Protein AF-C0ZXW5-F1 (afdb_monomer_lite)

Foldseek 3Di:
DDDDDDPDPPPPPVVVVVVVVVVVVVVVVVVVVVVLVVVCVVPVDDDDPVVVVVVVVVVVVVVVVVVVVVVVVVVVVVVVVVVVVVVVVVVVVVVVVVVVLLLLLLLLLLLLLVLLVQLLVLLVQLVVQLLVLCVDVPCNPVSNVVSVVVSVVSNVVSVVSNVVSLVSHDDPQLNVLSVVLVVLSVVSVVVSVVVSPDDHDDPVNVVSSVVSVVSNVVSSVSNLVSSCVVNNDPSSVVSNVVVVVVVVVVVVVVVVVVPPPPDDPPDDDDDDDDD

Radius of gyration: 42.88 Å; chains: 1; bounding box: 88×62×140 Å

Sequence (275 aa):
MENPTIHSCSVPRVLKKIGYAVGLFIVVLLAALAGHYLFVLATGTRFNETQWAAAGAWLGAIMTFGAVSVAVWQTNNANIQAREAERRAEETEKRIGKTQTRQQELDAVAAIAQAADLIMDSTRRYYALSHVAMADMSTQDTNVEIIKNEWVDSYSEAFRVFNLAMLSLETESVIRASINLTTVLEKVKDKASKNIVSGPVSSDITNFITNSISEVSVLKTKLLRATNAAHGSTTLDRVLEEMQKEKEIQRATQASGLGSDQETTDVTTEAPTTT

pLDDT: mean 71.74, std 11.62, range [34.94, 88.56]

Organism: Rhodococcus erythropolis (strain PR4 / NBRC 100887) (NCBI:txid234621)

Secondary structure (DSSP, 8-state):
------------HHHHHHHHHHHHHHHHHHHHHHHHHHHHHHH-PPPPHHHHHHHHHHHHHHHHHHHHHHHHHHHHHHHHHHHHHHHHHHHHHHHHHHHHHHHHHHHHHHHHHHHHHHHHHHHHHHHHHHHHHHH-TTSHHHHHHHHHHHHHHHHHHHHHHHHHHHTT---HHHHHHHHHHHHHHHHHHHHHHHTTSSSS--HHHHHHHHHHHHHHHHHHHHHHHHHHHHH-HHHHHHHHHHHHHHHHHHHHHHHHHTTS---------------

Structure (mmCIF, N/CA/C/O backbone):
data_AF-C0ZXW5-F1
#
_entry.id   AF-C0ZXW5-F1
#
loop_
_atom_site.group_PDB
_atom_site.id
_atom_site.type_symbol
_atom_site.label_atom_id
_atom_site.label_alt_id
_atom_site.label_comp_id
_atom_site.label_asym_id
_atom_site.label_entity_id
_atom_site.label_seq_id
_atom_site.pdbx_PDB_ins_code
_atom_site.Cartn_x
_atom_site.Cartn_y
_atom_site.Cartn_z
_atom_site.occupancy
_atom_site.B_iso_or_equiv
_atom_site.auth_seq_id
_atom_site.auth_comp_id
_atom_site.auth_asym_id
_atom_site.auth_atom_id
_atom_site.pdbx_PDB_model_num
ATOM 1 N N . MET A 1 1 ? -28.305 -48.997 15.514 1.00 40.06 1 MET A N 1
ATOM 2 C CA . MET A 1 1 ? -29.392 -48.549 16.409 1.00 40.06 1 MET A CA 1
ATOM 3 C C . MET A 1 1 ? -28.734 -47.986 17.654 1.00 40.06 1 MET A C 1
ATOM 5 O O . MET A 1 1 ? -28.422 -48.744 18.560 1.00 40.06 1 MET A O 1
ATOM 9 N N . GLU A 1 2 ? -28.426 -46.692 17.647 1.00 34.94 2 GLU A N 1
ATOM 10 C CA . GLU A 1 2 ? -27.844 -45.995 18.798 1.00 34.94 2 GLU A CA 1
ATOM 11 C C . GLU A 1 2 ? -28.921 -45.113 19.427 1.00 34.94 2 GLU A C 1
ATOM 13 O O . GLU A 1 2 ? -29.647 -44.400 18.738 1.00 34.94 2 GLU A O 1
ATOM 18 N N . ASN A 1 3 ? -29.062 -45.257 20.740 1.00 49.00 3 ASN A N 1
ATOM 19 C CA . ASN A 1 3 ? -30.057 -44.608 21.578 1.00 49.00 3 ASN A CA 1
ATOM 20 C C . ASN A 1 3 ? -29.478 -43.274 22.086 1.00 49.00 3 ASN A C 1
ATOM 22 O O . ASN A 1 3 ? -28.502 -43.317 22.839 1.00 49.00 3 ASN A O 1
ATOM 26 N N . PRO A 1 4 ? -30.017 -42.101 21.702 1.00 54.91 4 PRO A N 1
ATOM 27 C CA . PRO A 1 4 ? -29.541 -40.835 22.236 1.00 54.91 4 PRO A CA 1
ATOM 28 C C . PRO A 1 4 ? -30.043 -40.652 23.672 1.00 54.91 4 PRO A C 1
ATOM 30 O O . PRO A 1 4 ? -31.224 -40.430 23.939 1.00 54.91 4 PRO A O 1
ATOM 33 N N . THR A 1 5 ? -29.106 -40.734 24.611 1.00 50.75 5 THR A N 1
ATOM 34 C CA . THR A 1 5 ? -29.277 -40.351 26.009 1.00 50.75 5 THR A CA 1
ATOM 35 C C . THR A 1 5 ? -29.647 -38.872 26.103 1.00 50.75 5 THR A C 1
ATOM 37 O O . THR A 1 5 ? -28.877 -37.976 25.761 1.00 50.75 5 THR A O 1
ATOM 40 N N . ILE A 1 6 ? -30.860 -38.613 26.588 1.00 46.53 6 ILE A N 1
ATOM 41 C CA . ILE A 1 6 ? -31.371 -37.272 26.863 1.00 46.53 6 ILE A CA 1
ATOM 42 C C . ILE A 1 6 ? -30.533 -36.678 27.999 1.00 46.53 6 ILE A C 1
ATOM 44 O O . ILE A 1 6 ? -30.611 -37.116 29.150 1.00 46.53 6 ILE A O 1
ATOM 48 N N . HIS A 1 7 ? -29.708 -35.685 27.666 1.00 42.12 7 HIS A N 1
ATOM 49 C CA . HIS A 1 7 ? -28.991 -34.874 28.638 1.00 42.12 7 HIS A CA 1
ATOM 50 C C . HIS A 1 7 ? -29.996 -34.216 29.587 1.00 42.12 7 HIS A C 1
ATOM 52 O O . HIS A 1 7 ? -30.761 -33.333 29.205 1.00 42.12 7 HIS A O 1
ATOM 58 N N . SER A 1 8 ? -29.977 -34.681 30.836 1.00 47.62 8 SER A N 1
ATOM 59 C CA . SER A 1 8 ? -30.692 -34.108 31.970 1.00 47.62 8 SER A CA 1
ATOM 60 C C . SER A 1 8 ? -30.502 -32.590 31.992 1.00 47.62 8 SER A C 1
ATOM 62 O O . SER A 1 8 ? -29.386 -32.095 32.174 1.00 47.62 8 SER A O 1
ATOM 64 N N . CYS A 1 9 ? -31.591 -31.852 31.759 1.00 44.84 9 CYS A N 1
ATOM 65 C CA . CYS A 1 9 ? -31.636 -30.401 31.852 1.00 44.84 9 CYS A CA 1
ATOM 66 C C . CYS A 1 9 ? -31.165 -29.979 33.245 1.00 44.84 9 CYS A C 1
ATOM 68 O O . CYS A 1 9 ? -31.905 -30.068 34.227 1.00 44.84 9 CYS A O 1
ATOM 70 N N . SER A 1 10 ? -29.924 -29.501 33.346 1.00 51.78 10 SER A N 1
ATOM 71 C CA . SER A 1 10 ? -29.434 -28.903 34.577 1.00 51.78 10 SER A CA 1
ATOM 72 C C . SER A 1 10 ? -30.244 -27.635 34.823 1.00 51.78 10 SER A C 1
ATOM 74 O O . SER A 1 10 ? -30.069 -26.632 34.129 1.00 51.78 10 SER A O 1
ATOM 76 N N . VAL A 1 11 ? -31.155 -27.687 35.792 1.00 52.38 11 VAL A N 1
ATOM 77 C CA . VAL A 1 11 ? -31.907 -26.515 36.232 1.00 52.38 11 VAL A CA 1
ATOM 78 C C . VAL A 1 11 ? -30.897 -25.404 36.558 1.00 52.38 11 VAL A C 1
ATOM 80 O O . VAL A 1 11 ? -30.020 -25.621 37.408 1.00 52.38 11 VAL A O 1
ATOM 83 N N . PRO A 1 12 ? -30.964 -24.240 35.883 1.00 56.44 12 PRO A N 1
ATOM 84 C CA . PRO A 1 12 ? -29.952 -23.203 36.004 1.00 56.44 12 PRO A CA 1
ATOM 85 C C . PRO A 1 12 ? -29.817 -22.788 37.470 1.00 56.44 12 PRO A C 1
ATOM 87 O O . PRO A 1 12 ? -30.813 -22.605 38.169 1.00 56.44 12 PRO A O 1
ATOM 90 N N . ARG A 1 13 ? -28.576 -22.636 37.956 1.00 57.19 13 ARG A N 1
ATOM 91 C CA . ARG A 1 13 ? -28.246 -22.306 39.363 1.00 57.19 13 ARG A CA 1
ATOM 92 C C . ARG A 1 13 ? -29.027 -21.103 39.919 1.00 57.19 13 ARG A C 1
ATOM 94 O O . ARG A 1 13 ? -29.206 -21.000 41.129 1.00 57.19 13 ARG A O 1
ATOM 101 N N . VAL A 1 14 ? -29.512 -20.224 39.044 1.00 55.38 14 VAL A N 1
ATOM 102 C CA . VAL A 1 14 ? -30.369 -19.075 39.363 1.00 55.38 14 VAL A CA 1
ATOM 103 C C . VAL A 1 14 ? -31.759 -19.508 39.854 1.00 55.38 14 VAL A C 1
ATOM 105 O O . VAL A 1 14 ? -32.241 -18.971 40.847 1.00 55.38 14 VAL A O 1
ATOM 108 N N . LEU A 1 15 ? -32.366 -20.538 39.254 1.00 56.16 15 LEU A N 1
ATOM 109 C CA . LEU A 1 15 ? -33.700 -21.028 39.627 1.00 56.16 15 LEU A CA 1
ATOM 110 C C . LEU A 1 15 ? -33.715 -21.629 41.041 1.00 56.16 15 LEU A C 1
ATOM 112 O O . LEU A 1 15 ? -34.664 -21.430 41.793 1.00 56.16 15 LEU A O 1
ATOM 116 N N . LYS A 1 16 ? -32.621 -22.295 41.442 1.00 62.59 16 LYS A N 1
ATOM 117 C CA . LYS A 1 16 ? -32.466 -22.820 42.810 1.00 62.59 16 LYS A CA 1
ATOM 118 C C . LYS A 1 16 ? -32.446 -21.694 43.847 1.00 62.59 16 LYS A C 1
ATOM 120 O O . LYS A 1 16 ? -33.088 -21.814 44.882 1.00 62.59 16 LYS A O 1
ATOM 125 N N . LYS A 1 17 ? -31.755 -20.584 43.563 1.00 68.00 17 LYS A N 1
ATOM 126 C CA . LYS A 1 17 ? -31.690 -19.423 44.470 1.00 68.00 17 LYS A CA 1
ATOM 127 C C . LYS A 1 17 ? -33.050 -18.737 44.628 1.00 68.00 17 LYS A C 1
ATOM 129 O O . LYS A 1 17 ? -33.409 -18.378 45.744 1.00 68.00 17 LYS A O 1
ATOM 134 N N . ILE A 1 18 ? -33.815 -18.619 43.540 1.00 68.56 18 ILE A N 1
ATOM 135 C CA . ILE A 1 18 ? -35.185 -18.083 43.574 1.00 68.56 18 ILE A CA 1
ATOM 136 C C . ILE A 1 18 ? -36.094 -19.008 44.395 1.00 68.56 18 ILE A C 1
ATOM 138 O O . ILE A 1 18 ? -36.829 -18.532 45.255 1.00 68.56 18 ILE A O 1
ATOM 142 N N . GLY A 1 19 ? -35.982 -20.327 44.206 1.00 70.06 19 GLY A N 1
ATOM 143 C CA . GLY A 1 19 ? -36.727 -21.314 44.992 1.00 70.06 19 GLY A CA 1
ATOM 144 C C . GLY A 1 19 ? -36.463 -21.218 46.498 1.00 70.06 19 GLY A C 1
ATOM 145 O O . GLY A 1 19 ? -37.409 -21.239 47.281 1.00 70.06 19 GLY A O 1
ATOM 146 N N . TYR A 1 20 ? -35.205 -21.034 46.917 1.00 71.06 20 TYR A N 1
ATOM 147 C CA . TYR A 1 20 ? -34.875 -20.827 48.334 1.00 71.06 20 TYR A CA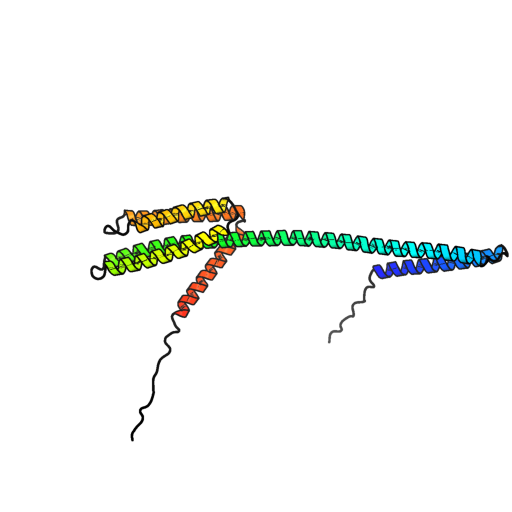 1
ATOM 148 C C . TYR A 1 20 ? -35.418 -19.507 48.886 1.00 71.06 20 TYR A C 1
ATOM 150 O O . TYR A 1 20 ? -35.905 -19.490 50.012 1.00 71.06 20 TYR A O 1
ATOM 158 N N . ALA A 1 21 ? -35.373 -18.420 48.111 1.00 69.56 21 ALA A N 1
ATOM 159 C CA . ALA A 1 21 ? -35.916 -17.131 48.539 1.00 69.56 21 ALA A CA 1
ATOM 160 C C . ALA A 1 21 ? -37.442 -17.189 48.729 1.00 69.56 21 ALA A C 1
ATOM 162 O O . ALA A 1 21 ? -37.955 -16.724 49.745 1.00 69.56 21 ALA A O 1
ATOM 163 N N . VAL A 1 22 ? -38.159 -17.825 47.796 1.00 73.75 22 VAL A N 1
ATOM 164 C CA . VAL A 1 22 ? -39.612 -18.040 47.896 1.00 73.75 22 VAL A CA 1
ATOM 165 C C . VAL A 1 22 ? -39.946 -18.980 49.056 1.00 73.75 22 VAL A C 1
ATOM 167 O O . VAL A 1 22 ? -40.845 -18.690 49.841 1.00 73.75 22 VAL A O 1
ATOM 170 N N . GLY A 1 23 ? -39.196 -20.074 49.214 1.00 75.69 23 GLY A N 1
ATOM 171 C CA . GLY A 1 23 ? -39.372 -21.005 50.329 1.00 75.69 23 GLY A CA 1
ATOM 172 C C . GLY A 1 23 ? -39.166 -20.336 51.691 1.00 75.69 23 GLY A C 1
ATOM 173 O O . GLY A 1 23 ? -39.996 -20.495 52.582 1.00 75.69 23 GLY A O 1
ATOM 174 N N . LEU A 1 24 ? -38.112 -19.527 51.838 1.00 77.69 24 LEU A N 1
ATOM 175 C CA . LEU A 1 24 ? -37.846 -18.762 53.058 1.00 77.69 24 LEU A CA 1
ATOM 176 C C . LEU A 1 24 ? -38.974 -17.761 53.348 1.00 77.69 24 LEU A C 1
ATOM 178 O O . LEU A 1 24 ? -39.426 -17.668 54.486 1.00 77.69 24 LEU A O 1
ATOM 182 N N . PHE A 1 25 ? -39.462 -17.053 52.325 1.00 76.25 25 PHE A N 1
ATOM 183 C CA . PHE A 1 25 ? -40.571 -16.110 52.466 1.00 76.25 25 PHE A CA 1
ATOM 184 C C . PHE A 1 25 ? -41.840 -16.797 52.989 1.00 76.25 25 PHE A C 1
ATOM 186 O O . PHE A 1 25 ? -42.455 -16.308 53.934 1.00 76.25 25 PHE A O 1
ATOM 193 N N . ILE A 1 26 ? -42.191 -17.965 52.441 1.00 77.94 26 ILE A N 1
ATOM 194 C CA . ILE A 1 26 ? -43.348 -18.750 52.896 1.00 77.94 26 ILE A CA 1
ATOM 195 C C . ILE A 1 26 ? -43.170 -19.196 54.352 1.00 77.94 26 ILE A C 1
ATOM 197 O O . ILE A 1 26 ? -44.100 -19.069 55.146 1.00 77.94 26 ILE A O 1
ATOM 201 N N . VAL A 1 27 ? -41.981 -19.676 54.731 1.00 78.56 27 VAL A N 1
ATOM 202 C CA . VAL A 1 27 ? -41.697 -20.111 56.110 1.00 78.56 27 VAL A CA 1
ATOM 203 C C . VAL A 1 27 ? -41.821 -18.951 57.099 1.00 78.56 27 VAL A C 1
ATOM 205 O O . VAL A 1 27 ? -42.450 -19.109 58.143 1.00 78.56 27 VAL A O 1
ATOM 208 N N . VAL A 1 28 ? -41.278 -17.778 56.769 1.00 78.38 28 VAL A N 1
ATOM 209 C CA . VAL A 1 28 ? -41.391 -16.576 57.613 1.00 78.38 28 VAL A CA 1
ATOM 210 C C . VAL A 1 28 ? -42.849 -16.134 57.742 1.00 78.38 28 VAL A C 1
ATOM 212 O O . VAL A 1 28 ? -43.293 -15.796 58.838 1.00 78.38 28 VAL A O 1
ATOM 215 N N . LEU A 1 29 ? -43.615 -16.188 56.652 1.00 80.25 29 LEU A N 1
ATOM 216 C CA . LEU A 1 29 ? -45.026 -15.809 56.642 1.00 80.25 29 LEU A CA 1
ATOM 217 C C . LEU A 1 29 ? -45.878 -16.765 57.493 1.00 80.25 29 LEU A C 1
ATOM 219 O O . LEU A 1 29 ? -46.708 -16.315 58.281 1.00 80.25 29 LEU A O 1
ATOM 223 N N . LEU A 1 30 ? -45.617 -18.073 57.408 1.00 79.19 30 LEU A N 1
ATOM 224 C CA . LEU A 1 30 ? -46.255 -19.085 58.255 1.00 79.19 30 LEU A CA 1
ATOM 225 C C . LEU A 1 30 ? -45.866 -18.934 59.730 1.00 79.19 30 LEU A C 1
ATOM 227 O O . LEU A 1 30 ? -46.731 -19.031 60.598 1.00 79.19 30 LEU A O 1
ATOM 231 N N . ALA A 1 31 ? -44.594 -18.655 60.026 1.00 75.75 31 ALA A N 1
ATOM 232 C CA . ALA A 1 31 ? -44.127 -18.420 61.389 1.00 75.75 31 ALA A CA 1
ATOM 233 C C . ALA A 1 31 ? -44.756 -17.157 62.003 1.00 75.75 31 ALA A C 1
ATOM 235 O O . ALA A 1 31 ? -45.150 -17.175 63.167 1.00 75.75 31 ALA A O 1
ATOM 236 N N . ALA A 1 32 ? -44.918 -16.087 61.219 1.00 76.00 32 ALA A N 1
ATOM 237 C CA . ALA A 1 32 ? -45.606 -14.872 61.650 1.00 76.00 32 ALA A CA 1
ATOM 238 C C . ALA A 1 32 ? -47.097 -15.129 61.941 1.00 76.00 32 ALA A C 1
ATOM 240 O O . ALA A 1 32 ? -47.613 -14.678 62.964 1.00 76.00 32 ALA A O 1
ATOM 241 N N . LEU A 1 33 ? -47.773 -15.911 61.092 1.00 78.88 33 LEU A N 1
ATOM 242 C CA . LEU A 1 33 ? -49.161 -16.341 61.300 1.00 78.88 33 LEU A CA 1
ATOM 243 C C . LEU A 1 33 ? -49.321 -17.211 62.554 1.00 78.88 33 LEU A C 1
ATOM 245 O O . LEU A 1 33 ? -50.235 -16.988 63.348 1.00 78.88 33 LEU A O 1
ATOM 249 N N . ALA A 1 34 ? -48.415 -18.168 62.761 1.00 75.38 34 ALA A N 1
ATOM 250 C CA . ALA A 1 34 ? -48.409 -19.029 63.939 1.00 75.38 34 ALA A CA 1
ATOM 251 C C . ALA A 1 34 ? -48.125 -18.237 65.227 1.00 75.38 34 ALA A C 1
ATOM 253 O O . ALA A 1 34 ? -48.814 -18.419 66.230 1.00 75.38 34 ALA A O 1
ATOM 254 N N . GLY A 1 35 ? -47.158 -17.315 65.187 1.00 73.38 35 GLY A N 1
ATOM 255 C CA . GLY A 1 35 ? -46.849 -16.411 66.295 1.00 73.38 35 GLY A CA 1
ATOM 256 C C . GLY A 1 35 ? -48.026 -15.504 66.650 1.00 73.38 35 GLY A C 1
ATOM 257 O O . GLY A 1 35 ? -48.329 -15.326 67.828 1.00 73.38 35 GLY A O 1
ATOM 258 N N . HIS A 1 36 ? -48.752 -15.002 65.647 1.00 69.88 36 HIS A N 1
ATOM 259 C CA . HIS A 1 36 ? -49.975 -14.232 65.863 1.00 69.88 36 HIS A CA 1
ATOM 260 C C . HIS A 1 36 ? -51.067 -15.070 66.540 1.00 69.88 36 HIS A C 1
ATOM 262 O O . HIS A 1 36 ? -51.672 -14.623 67.512 1.00 69.88 36 HIS A O 1
ATOM 268 N N . TYR A 1 37 ? -51.288 -16.302 66.074 1.00 71.94 37 TYR A N 1
ATOM 269 C CA . TYR A 1 37 ? -52.260 -17.213 66.683 1.00 71.94 37 TYR A CA 1
ATOM 270 C C . TYR A 1 37 ? -51.926 -17.515 68.148 1.00 71.94 37 TYR A C 1
ATOM 272 O O . TYR A 1 37 ? -52.808 -17.447 69.002 1.00 71.94 37 TYR A O 1
ATOM 280 N N . LEU A 1 38 ? -50.653 -17.785 68.451 1.00 71.56 38 LEU A N 1
ATOM 281 C CA . LEU A 1 38 ? -50.174 -17.998 69.820 1.00 71.56 38 LEU A CA 1
ATOM 282 C C . LEU A 1 38 ? -50.331 -16.748 70.695 1.00 71.56 38 LEU A C 1
ATOM 284 O O . LEU A 1 38 ? -50.732 -16.862 71.850 1.00 71.56 38 LEU A O 1
ATOM 288 N N . PHE A 1 39 ? -50.072 -15.557 70.152 1.00 68.31 39 PHE A N 1
ATOM 289 C CA . PHE A 1 39 ? -50.235 -14.294 70.873 1.00 68.31 39 PHE A CA 1
ATOM 290 C C . PHE A 1 39 ? -51.702 -14.002 71.220 1.00 68.31 39 PHE A C 1
ATOM 292 O O . PHE A 1 39 ? -52.005 -13.613 72.349 1.00 68.31 39 PHE A O 1
ATOM 299 N N . VAL A 1 40 ? -52.622 -14.235 70.277 1.00 67.38 40 VAL A N 1
ATOM 300 C CA . VAL A 1 40 ? -54.070 -14.100 70.506 1.00 67.38 40 VAL A CA 1
ATOM 301 C C . VAL A 1 40 ? -54.546 -15.107 71.554 1.00 67.38 40 VAL A C 1
ATOM 303 O O . VAL A 1 40 ? -55.347 -14.756 72.419 1.00 67.38 40 VAL A O 1
ATOM 306 N N . LEU A 1 41 ? -54.022 -16.337 71.516 1.00 70.19 41 LEU A N 1
ATOM 307 C CA . LEU A 1 41 ? -54.341 -17.374 72.497 1.00 70.19 41 LEU A CA 1
ATOM 308 C C . LEU A 1 41 ? -53.841 -17.011 73.907 1.00 70.19 41 LEU A C 1
ATOM 310 O O . LEU A 1 41 ? -54.539 -17.256 74.885 1.00 70.19 41 LEU A O 1
ATOM 314 N N . ALA A 1 42 ? -52.648 -16.419 74.008 1.00 68.00 42 ALA A N 1
ATOM 315 C CA . ALA A 1 42 ? -52.005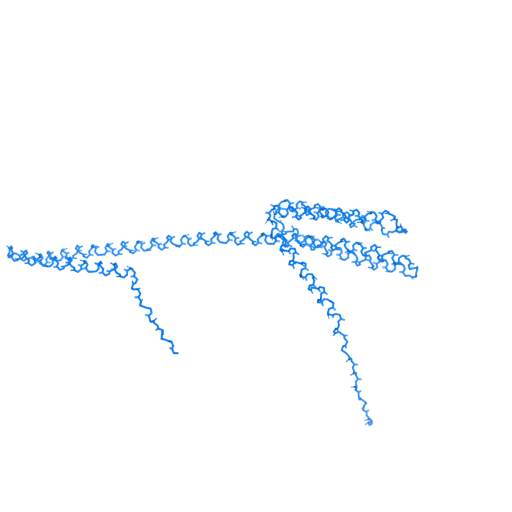 -16.095 75.281 1.00 68.00 42 ALA A CA 1
ATOM 316 C C . ALA A 1 42 ? -52.546 -14.815 75.939 1.00 68.00 42 ALA A C 1
ATOM 318 O O . ALA A 1 42 ? -52.607 -14.734 77.162 1.00 68.00 42 ALA A O 1
ATOM 319 N N . THR A 1 43 ? -52.919 -13.806 75.150 1.00 68.31 43 THR A N 1
ATOM 320 C CA . THR A 1 43 ? -53.316 -12.485 75.675 1.00 68.31 43 THR A CA 1
ATOM 321 C C . THR A 1 43 ? -54.825 -12.251 75.673 1.00 68.31 43 THR A C 1
ATOM 323 O O . THR A 1 43 ? -55.288 -11.280 76.265 1.00 68.31 43 THR A O 1
ATOM 326 N N . GLY A 1 44 ? -55.605 -13.099 74.990 1.00 61.56 44 GLY A N 1
ATOM 327 C CA . GLY A 1 44 ? -57.063 -12.967 74.874 1.00 61.56 44 GLY A CA 1
ATOM 328 C C . GLY A 1 44 ? -57.533 -11.736 74.088 1.00 61.56 44 GLY A C 1
ATOM 329 O O . GLY A 1 44 ? -58.734 -11.520 73.938 1.00 61.56 44 GLY A O 1
ATOM 330 N N . THR A 1 45 ? -56.606 -10.935 73.559 1.00 59.59 45 THR A N 1
ATOM 331 C CA . THR A 1 45 ? -56.901 -9.722 72.796 1.00 59.59 45 THR A CA 1
ATOM 332 C C . THR A 1 45 ? -56.708 -9.997 71.311 1.00 59.59 45 THR A C 1
ATOM 334 O O . THR A 1 45 ? -55.642 -10.414 70.861 1.00 59.59 45 THR A O 1
ATOM 337 N N . ARG A 1 46 ? -57.775 -9.806 70.528 1.00 62.03 46 ARG A N 1
ATOM 338 C CA . ARG A 1 46 ? -57.696 -9.841 69.065 1.00 62.03 46 ARG A CA 1
ATOM 339 C C . ARG A 1 46 ? -57.254 -8.467 68.578 1.00 62.03 46 ARG A C 1
ATOM 341 O O . ARG A 1 46 ? -57.779 -7.457 69.042 1.00 62.03 46 ARG A O 1
ATOM 348 N N . PHE A 1 47 ? -56.307 -8.435 67.646 1.00 59.78 47 PHE A N 1
ATOM 349 C CA . PHE A 1 47 ? -55.918 -7.197 66.976 1.00 59.78 47 PHE A CA 1
ATOM 350 C C . PHE A 1 47 ? -57.137 -6.577 66.275 1.00 59.78 47 PHE A C 1
ATOM 352 O O . PHE A 1 47 ? -57.887 -7.281 65.596 1.00 59.78 47 PHE A O 1
ATOM 359 N N . ASN A 1 48 ? -57.338 -5.268 66.447 1.00 64.62 48 ASN A N 1
ATOM 360 C CA . ASN A 1 48 ? -58.407 -4.525 65.771 1.00 64.62 48 ASN A CA 1
ATOM 361 C C . ASN A 1 48 ? -58.110 -4.437 64.256 1.00 64.62 48 ASN A C 1
ATOM 363 O O . ASN A 1 48 ? -56.943 -4.460 63.858 1.00 64.62 48 ASN A O 1
ATOM 367 N N . GLU A 1 49 ? -59.132 -4.303 63.404 1.00 60.84 49 GLU A N 1
ATOM 368 C CA . GLU A 1 49 ? -58.998 -4.180 61.939 1.00 60.84 49 GLU A CA 1
ATOM 369 C C . GLU A 1 49 ? -57.996 -3.089 61.529 1.00 60.84 49 GLU A C 1
ATOM 371 O O . GLU A 1 49 ? -57.220 -3.264 60.591 1.00 60.84 49 GLU A O 1
ATOM 376 N N . THR A 1 50 ? -57.924 -1.995 62.291 1.00 66.44 50 THR A N 1
ATOM 377 C CA . THR A 1 50 ? -56.952 -0.907 62.098 1.00 66.44 50 THR A CA 1
ATOM 378 C C . THR A 1 50 ? -55.496 -1.336 62.290 1.00 66.44 50 THR A C 1
ATOM 380 O O . THR A 1 50 ? -54.613 -0.827 61.603 1.00 66.44 50 THR A O 1
ATOM 383 N N . GLN A 1 51 ? -55.219 -2.291 63.179 1.00 64.31 51 GLN A N 1
ATOM 384 C CA . GLN A 1 51 ? -53.863 -2.803 63.405 1.00 64.31 51 GLN A CA 1
ATOM 385 C C . GLN A 1 51 ? -53.448 -3.806 62.320 1.00 64.31 51 GLN A C 1
ATOM 387 O O . GLN A 1 51 ? -52.286 -3.824 61.915 1.00 64.31 51 GLN A O 1
ATOM 392 N N . TRP A 1 52 ? -54.400 -4.581 61.791 1.00 67.75 52 TRP A N 1
ATOM 393 C CA . TRP A 1 52 ? -54.184 -5.441 60.624 1.00 67.75 52 TRP A CA 1
ATOM 394 C C . TRP A 1 52 ? -53.937 -4.639 59.348 1.00 67.75 52 TRP A C 1
ATOM 396 O O . TRP A 1 52 ? -53.010 -4.948 58.601 1.00 67.75 52 TRP A O 1
ATOM 406 N N . ALA A 1 53 ? -54.709 -3.572 59.133 1.00 62.59 53 ALA A N 1
ATOM 407 C CA . ALA A 1 53 ? -54.490 -2.644 58.030 1.00 62.59 53 ALA A CA 1
ATOM 408 C C . ALA A 1 53 ? -53.103 -1.982 58.117 1.00 62.59 53 ALA A C 1
ATOM 410 O O . ALA A 1 53 ? -52.393 -1.909 57.114 1.00 62.59 53 ALA A O 1
ATOM 411 N N . ALA A 1 54 ? -52.675 -1.575 59.318 1.00 64.31 54 ALA A N 1
ATOM 412 C CA . ALA A 1 54 ? -51.343 -1.014 59.533 1.00 64.31 54 ALA A CA 1
ATOM 413 C C . ALA A 1 54 ? -50.226 -2.037 59.251 1.00 64.31 54 ALA A C 1
ATOM 415 O O . ALA A 1 54 ? -49.274 -1.721 58.540 1.00 64.31 54 ALA A O 1
ATOM 416 N N . ALA A 1 55 ? -50.348 -3.273 59.748 1.00 63.75 55 ALA A N 1
ATOM 417 C CA . ALA A 1 55 ? -49.371 -4.333 59.490 1.00 63.75 55 ALA A CA 1
ATOM 418 C C . ALA A 1 55 ? -49.282 -4.691 57.995 1.00 63.75 55 ALA A C 1
ATOM 420 O O . ALA A 1 55 ? -48.183 -4.824 57.453 1.00 63.75 55 ALA A O 1
ATOM 421 N N . GLY A 1 56 ? -50.429 -4.779 57.311 1.00 61.22 56 GLY A N 1
ATOM 422 C CA . GLY A 1 56 ? -50.500 -5.003 55.867 1.00 61.22 56 GLY A CA 1
ATOM 423 C C . GLY A 1 56 ? -49.866 -3.870 55.057 1.00 61.22 56 GLY A C 1
ATOM 424 O O . GLY A 1 56 ? -49.153 -4.138 54.091 1.00 61.22 56 GLY A O 1
ATOM 425 N N . ALA A 1 57 ? -50.046 -2.614 55.478 1.00 59.97 57 ALA A N 1
ATOM 426 C CA . ALA A 1 57 ? -49.441 -1.454 54.827 1.00 59.97 57 ALA A CA 1
ATOM 427 C C . ALA A 1 57 ? -47.905 -1.447 54.936 1.00 59.97 57 ALA A C 1
ATOM 429 O O . ALA A 1 57 ? -47.228 -1.175 53.945 1.00 59.97 57 ALA A O 1
ATOM 430 N N . TRP A 1 58 ? -47.343 -1.806 56.098 1.00 53.47 58 TRP A N 1
ATOM 431 C CA . TRP A 1 58 ? -45.888 -1.926 56.274 1.00 53.47 58 TRP A CA 1
ATOM 432 C C . TRP A 1 58 ? -45.289 -3.051 55.423 1.00 53.47 58 TRP A C 1
ATOM 434 O O . TRP A 1 58 ? -44.271 -2.849 54.761 1.00 53.47 58 TRP A O 1
ATOM 444 N N . LEU A 1 59 ? -45.938 -4.219 55.390 1.00 64.31 59 LEU A N 1
ATOM 445 C CA . LEU A 1 59 ? -45.510 -5.352 54.561 1.00 64.31 59 LEU A CA 1
ATOM 446 C C . LEU A 1 59 ? -45.582 -5.013 53.066 1.00 64.31 59 LEU A C 1
ATOM 448 O O . LEU A 1 59 ? -44.639 -5.290 52.324 1.00 64.31 59 LEU A O 1
ATOM 452 N N . GLY A 1 60 ? -46.667 -4.355 52.649 1.00 56.16 60 GLY A N 1
ATOM 453 C CA . GLY A 1 60 ? -46.830 -3.827 51.299 1.00 56.16 60 GLY A CA 1
ATOM 454 C C . GLY A 1 60 ? -45.693 -2.878 50.933 1.00 56.16 60 GLY A C 1
ATOM 455 O O . GLY A 1 60 ? -44.995 -3.131 49.959 1.00 56.16 60 GLY A O 1
ATOM 456 N N . ALA A 1 61 ? -45.438 -1.853 51.753 1.00 50.16 61 ALA A N 1
ATOM 457 C CA . ALA A 1 61 ? -44.399 -0.853 51.506 1.00 50.16 61 ALA A CA 1
ATOM 458 C C . ALA A 1 61 ? -42.987 -1.456 51.370 1.00 50.16 61 ALA A C 1
ATOM 460 O O . ALA A 1 61 ? -42.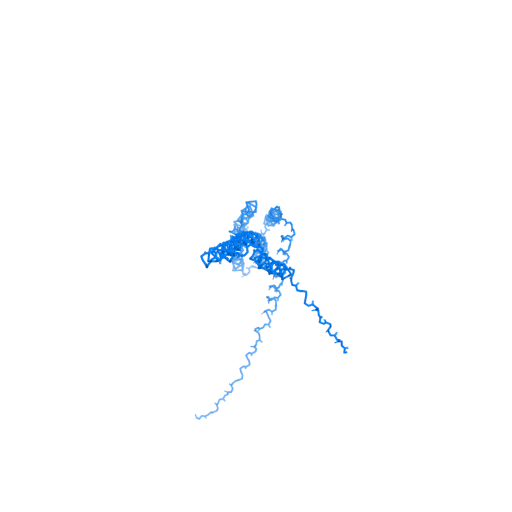233 -1.057 50.479 1.00 50.16 61 ALA A O 1
ATOM 461 N N . ILE A 1 62 ? -42.635 -2.442 52.205 1.00 55.75 62 ILE A N 1
ATOM 462 C CA . ILE A 1 62 ? -41.336 -3.133 52.133 1.00 55.75 62 ILE A CA 1
ATOM 463 C C . ILE A 1 62 ? -41.207 -3.916 50.819 1.00 55.75 62 ILE A C 1
ATOM 465 O O . ILE A 1 62 ? -40.162 -3.860 50.167 1.00 55.75 62 ILE A O 1
ATOM 469 N N . MET A 1 63 ? -42.267 -4.611 50.399 1.00 58.34 63 MET A N 1
ATOM 470 C CA . MET A 1 63 ? -42.269 -5.376 49.148 1.00 58.34 63 MET A CA 1
ATOM 471 C C . MET A 1 63 ? -42.153 -4.459 47.925 1.00 58.34 63 MET A C 1
ATOM 473 O O . MET A 1 63 ? -41.359 -4.747 47.026 1.00 58.34 63 MET A O 1
ATOM 477 N N . THR A 1 64 ? -42.866 -3.326 47.898 1.00 60.12 64 THR A N 1
ATOM 478 C CA . THR A 1 64 ? -42.755 -2.350 46.801 1.00 60.12 64 THR A CA 1
ATOM 479 C C . THR A 1 64 ? -41.356 -1.743 46.736 1.00 60.12 64 THR A C 1
ATOM 481 O O . THR A 1 64 ? -40.781 -1.646 45.653 1.00 60.12 64 THR A O 1
ATOM 484 N N . PHE A 1 65 ? -40.769 -1.388 47.885 1.00 57.00 65 PHE A N 1
ATOM 485 C CA . PHE A 1 65 ? -39.405 -0.859 47.947 1.00 57.00 65 PHE A CA 1
ATOM 486 C C . PHE A 1 65 ? -38.367 -1.880 47.462 1.00 57.00 65 PHE A C 1
ATOM 488 O O . PHE A 1 65 ? -37.455 -1.531 46.708 1.00 57.00 65 PHE A O 1
ATOM 495 N N . GLY A 1 66 ? -38.527 -3.154 47.835 1.00 56.50 66 GLY A N 1
ATOM 496 C CA . GLY A 1 66 ? -37.687 -4.247 47.347 1.00 56.50 66 GLY A CA 1
ATOM 497 C C . GLY A 1 66 ? -37.774 -4.416 45.828 1.00 56.50 66 GLY A C 1
ATOM 498 O O . GLY A 1 66 ? -36.744 -4.483 45.158 1.00 56.50 66 GLY A O 1
ATOM 499 N N . ALA A 1 67 ? -38.987 -4.408 45.269 1.00 61.50 67 ALA A N 1
ATOM 500 C CA . ALA A 1 67 ? -39.203 -4.519 43.827 1.00 61.50 67 ALA A CA 1
ATOM 501 C C . ALA A 1 67 ? -38.572 -3.351 43.049 1.00 61.50 67 ALA A C 1
ATOM 503 O O . ALA A 1 67 ? -37.866 -3.580 42.065 1.00 61.50 67 ALA A O 1
ATOM 504 N N . VAL A 1 68 ? -38.753 -2.110 43.519 1.00 66.00 68 VAL A N 1
ATOM 505 C CA . VAL A 1 68 ? -38.133 -0.922 42.906 1.00 66.00 68 VAL A CA 1
ATOM 506 C C . VAL A 1 68 ? -36.609 -0.987 43.006 1.00 66.00 68 VAL A C 1
ATOM 508 O O . VAL A 1 68 ? -35.922 -0.717 42.024 1.00 66.00 68 VAL A O 1
ATOM 511 N N . SER A 1 69 ? -36.063 -1.413 44.146 1.00 58.00 69 SER A N 1
ATOM 512 C CA . SER A 1 69 ? -34.612 -1.548 44.333 1.00 58.00 69 SER A CA 1
ATOM 513 C C . SER A 1 69 ? -33.997 -2.565 43.366 1.00 58.00 69 SER A C 1
ATOM 515 O O . SER A 1 69 ? -32.950 -2.303 42.773 1.00 58.00 69 SER A O 1
ATOM 517 N N . VAL A 1 70 ? -34.663 -3.705 43.148 1.00 69.00 70 VAL A N 1
ATOM 518 C CA . VAL A 1 70 ? -34.230 -4.712 42.165 1.00 69.00 70 VAL A CA 1
ATOM 519 C C . VAL A 1 70 ? -34.349 -4.175 40.740 1.00 69.00 70 VAL A C 1
ATOM 521 O O . VAL A 1 70 ? -33.430 -4.378 39.949 1.00 69.00 70 VAL A O 1
ATOM 524 N N . ALA A 1 71 ? -35.427 -3.458 40.410 1.00 62.53 71 ALA A N 1
ATOM 525 C CA . ALA A 1 71 ? -35.600 -2.850 39.092 1.00 62.53 71 ALA A CA 1
ATOM 526 C C . ALA A 1 71 ? -34.508 -1.807 38.793 1.00 62.53 71 ALA A C 1
ATOM 528 O O . ALA A 1 71 ? -33.922 -1.815 37.708 1.00 62.53 71 ALA A O 1
ATOM 529 N N . VAL A 1 72 ? -34.165 -0.960 39.769 1.00 71.00 72 VAL A N 1
ATOM 530 C CA . VAL A 1 72 ? -33.057 0.003 39.662 1.00 71.00 72 VAL A CA 1
ATOM 531 C C . VAL A 1 72 ? -31.722 -0.724 39.511 1.00 71.00 72 VAL A C 1
ATOM 533 O O . VAL A 1 72 ? -30.920 -0.350 38.659 1.00 71.00 72 VAL A O 1
ATOM 536 N N . TRP A 1 73 ? -31.487 -1.792 40.277 1.00 74.56 73 TRP A N 1
ATOM 537 C CA . TRP A 1 73 ? -30.261 -2.583 40.163 1.00 74.56 73 TRP A CA 1
ATOM 538 C C . TRP A 1 73 ? -30.122 -3.257 38.791 1.00 74.56 73 TRP A C 1
ATOM 540 O O . TRP A 1 73 ? -29.062 -3.167 38.173 1.00 74.56 73 TRP A O 1
ATOM 550 N N . GLN A 1 74 ? -31.192 -3.872 38.277 1.00 75.31 74 GLN A N 1
ATOM 551 C CA . GLN A 1 74 ? -31.216 -4.469 36.938 1.00 75.31 74 GLN A CA 1
ATOM 552 C C . GLN A 1 74 ? -30.965 -3.416 35.854 1.00 75.31 74 GLN A C 1
ATOM 554 O O . GLN A 1 74 ? -30.151 -3.645 34.961 1.00 75.31 74 GLN A O 1
ATOM 559 N N . THR A 1 75 ? -31.597 -2.245 35.975 1.00 72.75 75 THR A N 1
ATOM 560 C CA . THR A 1 75 ? -31.418 -1.123 35.042 1.00 72.75 75 THR A CA 1
ATOM 561 C C . THR A 1 75 ? -29.981 -0.606 35.068 1.00 72.75 75 THR A C 1
ATOM 563 O O . THR A 1 75 ? -29.371 -0.417 34.019 1.00 72.75 75 THR A O 1
ATOM 566 N N . ASN A 1 76 ? -29.396 -0.430 36.255 1.00 74.00 76 ASN A N 1
ATOM 567 C CA . ASN A 1 76 ? -28.024 0.048 36.390 1.00 74.00 76 ASN A CA 1
ATOM 568 C C . ASN A 1 76 ? -27.012 -0.972 35.838 1.00 74.00 76 ASN A C 1
ATOM 570 O O . ASN A 1 76 ? -26.090 -0.606 35.116 1.00 74.00 76 ASN A O 1
ATOM 574 N N . ASN A 1 77 ? -27.219 -2.264 36.105 1.00 77.94 77 ASN A N 1
ATOM 575 C CA . ASN A 1 77 ? -26.356 -3.324 35.587 1.00 77.94 77 ASN A CA 1
ATOM 576 C C . ASN A 1 77 ? -26.455 -3.468 34.057 1.00 77.94 77 ASN A C 1
ATOM 578 O O . ASN A 1 77 ? -25.447 -3.714 33.397 1.00 77.94 77 ASN A O 1
ATOM 582 N N . ALA A 1 78 ? -27.647 -3.278 33.481 1.00 67.38 78 ALA A N 1
ATOM 583 C CA . ALA A 1 78 ? -27.829 -3.226 32.031 1.00 67.38 78 ALA A CA 1
ATOM 584 C C . ALA A 1 78 ? -27.098 -2.022 31.411 1.00 67.38 78 ALA A C 1
ATOM 586 O O . ALA A 1 78 ? -26.447 -2.160 30.379 1.00 67.38 78 ALA A O 1
ATOM 587 N N . ASN A 1 79 ? -27.133 -0.866 32.078 1.00 74.94 79 ASN A N 1
ATOM 588 C CA . ASN A 1 79 ? -26.459 0.347 31.614 1.00 74.94 79 ASN A CA 1
ATOM 589 C C . ASN A 1 79 ? -24.922 0.215 31.656 1.00 74.94 79 ASN A C 1
ATOM 591 O O . ASN A 1 79 ? -24.225 0.680 30.757 1.00 74.94 79 ASN A O 1
ATOM 595 N N . ILE A 1 80 ? -24.383 -0.471 32.670 1.00 76.69 80 ILE A N 1
ATOM 596 C CA . ILE A 1 80 ? -22.949 -0.799 32.751 1.00 76.69 80 ILE A CA 1
ATOM 597 C C . ILE A 1 80 ? -22.541 -1.733 31.604 1.00 76.69 80 ILE A C 1
ATOM 599 O O . ILE A 1 80 ? -21.545 -1.474 30.931 1.00 76.69 80 ILE A O 1
ATOM 603 N N . GLN A 1 81 ? -23.329 -2.778 31.331 1.00 69.81 81 GLN A N 1
ATOM 604 C CA . GLN A 1 81 ? -23.056 -3.704 30.226 1.00 69.81 81 GLN A CA 1
ATOM 605 C C . GLN A 1 81 ? -23.121 -3.022 28.855 1.00 69.81 81 GLN A C 1
ATOM 607 O O . GLN A 1 81 ? -22.291 -3.318 27.998 1.00 69.81 81 GLN A O 1
ATOM 612 N N . ALA A 1 82 ? -24.057 -2.088 28.657 1.00 65.00 82 ALA A N 1
ATOM 613 C CA . ALA A 1 82 ? -24.148 -1.299 27.430 1.00 65.00 82 ALA A CA 1
ATOM 614 C C . ALA A 1 82 ? -22.883 -0.454 27.205 1.00 65.00 82 ALA A C 1
ATOM 616 O O . ALA A 1 82 ? -22.279 -0.528 26.138 1.00 65.00 82 ALA A O 1
ATOM 617 N N . ARG A 1 83 ? -22.405 0.251 28.239 1.00 74.88 83 ARG A N 1
ATOM 618 C CA . ARG A 1 83 ? -21.165 1.046 28.164 1.00 74.88 83 ARG A CA 1
ATOM 619 C C . ARG A 1 83 ? -19.918 0.197 27.917 1.00 74.88 83 ARG A C 1
ATOM 621 O O . ARG A 1 83 ? -19.013 0.610 27.197 1.00 74.88 83 ARG A O 1
ATOM 628 N N . GLU A 1 84 ? -19.841 -0.994 28.507 1.00 76.12 84 GLU A N 1
ATOM 629 C CA . GLU A 1 84 ? -18.745 -1.925 28.217 1.00 76.12 84 GLU A CA 1
ATOM 630 C C . GLU A 1 84 ? -18.801 -2.461 26.783 1.00 76.12 84 GLU A C 1
ATOM 632 O O . GLU A 1 84 ? -17.752 -2.647 26.164 1.00 76.12 84 GLU A O 1
ATOM 637 N N . ALA A 1 85 ? -19.998 -2.708 26.246 1.00 65.81 85 ALA A N 1
ATOM 638 C CA . ALA A 1 85 ? -20.176 -3.133 24.862 1.00 65.81 85 ALA A CA 1
ATOM 639 C C . ALA A 1 85 ? -19.766 -2.029 23.875 1.00 65.81 85 ALA A C 1
ATOM 641 O O . ALA A 1 85 ? -19.022 -2.318 22.940 1.00 65.81 85 ALA A O 1
ATOM 642 N N . GLU A 1 86 ? -20.162 -0.777 24.125 1.00 71.56 86 GLU A N 1
ATOM 643 C CA . GLU A 1 86 ? -19.730 0.394 23.345 1.00 71.56 86 GLU A CA 1
ATOM 644 C C . GLU A 1 86 ? -18.205 0.531 23.350 1.00 71.56 86 GLU A C 1
ATOM 646 O O . GLU A 1 86 ? -17.579 0.625 22.296 1.00 71.56 86 GLU A O 1
ATOM 651 N N . ARG A 1 87 ? -17.574 0.421 24.524 1.00 75.31 87 ARG A N 1
ATOM 652 C CA . ARG A 1 87 ? -16.114 0.501 24.639 1.00 75.31 87 ARG A CA 1
ATOM 653 C C . ARG A 1 87 ? -15.399 -0.609 23.863 1.00 75.31 87 ARG A C 1
ATOM 655 O O . ARG A 1 87 ? -14.394 -0.350 23.204 1.00 75.31 87 ARG A O 1
ATOM 662 N N . ARG A 1 88 ? -15.909 -1.845 23.906 1.00 70.25 88 ARG A N 1
ATOM 663 C CA . ARG A 1 88 ? -15.355 -2.957 23.110 1.00 70.25 88 ARG A CA 1
ATOM 664 C C . ARG A 1 88 ? -15.567 -2.742 21.612 1.00 70.25 88 ARG A C 1
ATOM 666 O O . ARG A 1 88 ? -14.684 -3.103 20.835 1.00 70.25 88 ARG A O 1
ATOM 673 N N . ALA A 1 89 ? -16.697 -2.167 21.204 1.00 61.81 89 ALA A N 1
ATOM 674 C CA . ALA A 1 89 ? -16.964 -1.838 19.808 1.00 61.81 89 ALA A CA 1
ATOM 675 C C . ALA A 1 89 ? -15.982 -0.775 19.295 1.00 61.81 89 ALA A C 1
ATOM 677 O O . ALA A 1 89 ? -15.321 -1.017 18.289 1.00 61.81 89 ALA A O 1
ATOM 678 N N . GLU A 1 90 ? -15.773 0.317 20.037 1.00 74.12 90 GLU A N 1
ATOM 679 C CA . GLU A 1 90 ? -14.788 1.352 19.688 1.00 74.12 90 GLU A CA 1
ATOM 680 C C . GLU A 1 90 ? -13.355 0.804 19.610 1.00 74.12 90 GLU A C 1
ATOM 682 O O . GLU A 1 90 ? -12.589 1.144 18.707 1.00 74.12 90 GLU A O 1
ATOM 687 N N . GLU A 1 91 ? -12.956 -0.049 20.560 1.00 72.38 91 GLU A N 1
ATOM 688 C CA . GLU A 1 91 ? -11.633 -0.682 20.544 1.00 72.38 91 GLU A CA 1
ATOM 689 C C . GLU A 1 91 ? -11.467 -1.620 19.340 1.00 72.38 91 GLU A C 1
ATOM 691 O O . GLU A 1 91 ? -10.378 -1.703 18.765 1.00 72.38 91 GLU A O 1
ATOM 696 N N . THR A 1 92 ? -12.539 -2.303 18.935 1.00 67.81 92 THR A N 1
ATOM 697 C CA . THR A 1 92 ? -12.543 -3.185 17.763 1.00 67.81 92 THR A CA 1
ATOM 698 C C . THR A 1 92 ? -12.479 -2.376 16.471 1.00 67.81 92 THR A C 1
ATOM 700 O O . THR A 1 92 ? -11.656 -2.676 15.612 1.00 67.81 92 THR A O 1
ATOM 703 N N . GLU A 1 93 ? -13.261 -1.305 16.357 1.00 65.31 93 GLU A N 1
ATOM 704 C CA . GLU A 1 93 ? -13.262 -0.407 15.201 1.00 65.31 93 GLU A CA 1
ATOM 705 C C . GLU A 1 93 ? -11.899 0.266 15.011 1.00 65.31 93 GLU A C 1
ATOM 707 O O . GLU A 1 93 ? -11.342 0.234 13.916 1.00 65.31 93 GLU A O 1
ATOM 712 N N . LYS A 1 94 ? -11.278 0.758 16.092 1.00 70.06 94 LYS A N 1
ATOM 713 C CA . LYS A 1 94 ? -9.912 1.312 16.049 1.00 70.06 94 LYS A CA 1
ATOM 714 C C . LYS A 1 94 ? -8.882 0.287 15.577 1.00 70.06 94 LYS A C 1
ATOM 716 O O . LYS A 1 94 ? -7.965 0.629 14.830 1.00 70.06 94 LYS A O 1
ATOM 721 N N . ARG A 1 95 ? -9.007 -0.976 16.001 1.00 65.62 95 ARG A N 1
ATOM 722 C CA . ARG A 1 95 ? -8.114 -2.059 15.554 1.00 65.62 95 ARG A CA 1
ATOM 723 C C . ARG A 1 95 ? -8.331 -2.406 14.086 1.00 65.62 95 ARG A C 1
ATOM 725 O O . ARG A 1 95 ? -7.347 -2.597 13.372 1.00 65.62 95 ARG A O 1
ATOM 732 N N . ILE A 1 96 ? -9.583 -2.476 13.640 1.00 66.69 96 ILE A N 1
ATOM 733 C CA . ILE A 1 96 ? -9.926 -2.758 12.242 1.00 66.69 96 ILE A CA 1
ATOM 734 C C . ILE A 1 96 ? -9.431 -1.619 11.352 1.00 66.69 96 ILE A C 1
ATOM 736 O O . ILE A 1 96 ? -8.707 -1.889 10.399 1.00 66.69 96 ILE A O 1
ATOM 740 N N . GLY A 1 97 ? -9.716 -0.366 11.714 1.00 69.25 97 GLY A N 1
ATOM 741 C CA . GLY A 1 97 ? -9.256 0.817 10.988 1.00 69.25 97 GLY A CA 1
ATOM 742 C C . GLY A 1 97 ? -7.736 0.846 10.844 1.00 69.25 97 GLY A C 1
ATOM 743 O O . GLY A 1 97 ? -7.230 0.950 9.734 1.00 69.25 97 GLY A O 1
ATOM 744 N N . LYS A 1 98 ? -6.992 0.612 11.935 1.00 75.19 98 LYS A N 1
ATOM 745 C CA . LYS A 1 98 ? -5.520 0.546 11.893 1.00 75.19 98 LYS A CA 1
ATOM 746 C C . LYS A 1 98 ? -4.984 -0.610 11.037 1.00 75.19 98 LYS A C 1
ATOM 748 O O . LYS A 1 98 ? -3.889 -0.525 10.489 1.00 75.19 98 LYS A O 1
ATOM 753 N N . THR A 1 99 ? -5.716 -1.718 10.963 1.00 74.88 99 THR A N 1
ATOM 754 C CA . THR A 1 99 ? -5.323 -2.866 10.134 1.00 74.88 99 THR A CA 1
ATOM 755 C C . THR A 1 99 ? -5.591 -2.582 8.659 1.00 74.88 99 THR A C 1
ATOM 757 O O . THR A 1 99 ? -4.762 -2.922 7.821 1.00 74.88 99 THR A O 1
ATOM 760 N N . GLN A 1 100 ? -6.707 -1.917 8.345 1.00 75.38 100 GLN A N 1
ATOM 761 C CA . GLN A 1 100 ? -7.039 -1.497 6.986 1.00 75.38 100 GLN A CA 1
ATOM 762 C C . GLN A 1 100 ? -6.060 -0.452 6.454 1.00 75.38 100 GLN A C 1
ATOM 764 O O . GLN A 1 100 ? -5.554 -0.641 5.354 1.00 75.38 100 GLN A O 1
ATOM 769 N N . THR A 1 101 ? -5.730 0.588 7.228 1.00 78.06 101 THR A N 1
ATOM 770 C CA . THR A 1 101 ? -4.748 1.598 6.792 1.00 78.06 101 THR A CA 1
ATOM 771 C C . THR A 1 101 ? -3.371 0.979 6.576 1.00 78.06 101 THR A C 1
ATOM 773 O O . THR A 1 101 ? -2.729 1.219 5.559 1.00 78.06 101 THR A O 1
ATOM 776 N N . ARG A 1 102 ? -2.950 0.072 7.468 1.00 81.31 102 ARG A N 1
ATOM 777 C CA . ARG A 1 102 ? -1.711 -0.696 7.293 1.00 81.31 102 ARG A CA 1
ATOM 778 C C . ARG A 1 102 ? -1.720 -1.552 6.028 1.00 81.31 102 ARG A C 1
ATOM 780 O O . ARG A 1 102 ? -0.705 -1.609 5.344 1.00 81.31 102 ARG A O 1
ATOM 787 N N . GLN A 1 103 ? -2.824 -2.231 5.725 1.00 81.81 103 GLN A N 1
ATOM 788 C CA . GLN A 1 103 ? -2.920 -3.035 4.507 1.00 81.81 103 GLN A CA 1
ATOM 789 C C . GLN A 1 103 ? -2.871 -2.149 3.256 1.00 81.81 103 GLN A C 1
ATOM 791 O O . GLN A 1 103 ? -2.092 -2.436 2.356 1.00 81.81 103 GLN A O 1
ATOM 796 N N . GLN A 1 104 ? -3.611 -1.037 3.245 1.00 83.50 104 GLN A N 1
ATOM 797 C CA . GLN A 1 104 ? -3.590 -0.064 2.148 1.00 83.50 104 GLN A CA 1
ATOM 798 C C . GLN A 1 104 ? -2.184 0.489 1.895 1.00 83.50 104 GLN A C 1
ATOM 800 O O . GLN A 1 104 ? -1.763 0.596 0.745 1.00 83.50 104 GLN A O 1
ATOM 805 N N . GLU A 1 105 ? -1.430 0.793 2.953 1.00 81.62 105 GLU A N 1
ATOM 806 C CA . GLU A 1 105 ? -0.052 1.261 2.819 1.00 81.62 105 GLU A CA 1
ATOM 807 C C . GLU A 1 105 ? 0.883 0.170 2.264 1.00 81.62 105 GLU A C 1
ATOM 809 O O . GLU A 1 105 ? 1.756 0.462 1.445 1.00 81.62 105 GLU A O 1
ATOM 814 N N . LEU A 1 106 ? 0.702 -1.094 2.661 1.00 84.88 106 LEU A N 1
ATOM 815 C CA . LEU A 1 106 ? 1.480 -2.210 2.111 1.00 84.88 106 LEU A CA 1
ATOM 816 C C . LEU A 1 106 ? 1.184 -2.432 0.626 1.00 84.88 106 LEU A C 1
ATOM 818 O O . LEU A 1 106 ? 2.124 -2.572 -0.157 1.00 84.88 106 LEU A O 1
ATOM 822 N N . ASP A 1 107 ? -0.090 -2.410 0.237 1.00 81.25 107 ASP A N 1
ATOM 823 C CA . ASP A 1 107 ? -0.518 -2.546 -1.158 1.00 81.25 107 ASP A CA 1
ATOM 824 C C . ASP A 1 107 ? 0.036 -1.388 -2.008 1.00 81.25 107 ASP A C 1
ATOM 826 O O . ASP A 1 107 ? 0.529 -1.591 -3.120 1.00 81.25 107 ASP A O 1
ATOM 830 N N . ALA A 1 108 ? 0.058 -0.174 -1.452 1.00 82.75 108 ALA A N 1
ATOM 831 C CA . ALA A 1 108 ? 0.660 0.994 -2.081 1.00 82.75 108 ALA A CA 1
ATOM 832 C C . ALA A 1 108 ? 2.175 0.846 -2.288 1.00 82.75 108 ALA A C 1
ATOM 834 O O . ALA A 1 108 ? 2.679 1.084 -3.386 1.00 82.75 108 ALA A O 1
ATOM 835 N N . VAL A 1 109 ? 2.924 0.412 -1.270 1.00 81.81 109 VAL A N 1
ATOM 836 C CA . VAL A 1 109 ? 4.371 0.149 -1.401 1.00 81.81 109 VAL A CA 1
ATOM 837 C C . VAL A 1 109 ? 4.646 -0.896 -2.476 1.00 81.81 109 VAL A C 1
ATOM 839 O O . VAL A 1 109 ? 5.606 -0.779 -3.245 1.00 81.81 109 VAL A O 1
ATOM 842 N N . ALA A 1 110 ? 3.803 -1.916 -2.534 1.00 77.44 110 ALA A N 1
ATOM 843 C CA . ALA A 1 110 ? 3.908 -2.989 -3.495 1.00 77.44 110 ALA A CA 1
ATOM 844 C C . ALA A 1 110 ? 3.666 -2.454 -4.930 1.00 77.44 110 ALA A C 1
ATOM 846 O O . ALA A 1 110 ? 4.513 -2.646 -5.811 1.00 77.44 110 ALA A O 1
ATOM 847 N N . ALA A 1 111 ? 2.620 -1.649 -5.137 1.00 78.44 111 ALA A N 1
ATOM 848 C CA . ALA A 1 111 ? 2.356 -0.962 -6.404 1.00 78.44 111 ALA A CA 1
ATOM 849 C C . ALA A 1 111 ? 3.498 -0.012 -6.824 1.00 78.44 111 ALA A C 1
ATOM 851 O O . ALA A 1 111 ? 3.903 -0.007 -7.987 1.00 78.44 111 ALA A O 1
ATOM 852 N N . ILE A 1 112 ? 4.083 0.738 -5.882 1.00 80.12 112 ILE A N 1
ATOM 853 C CA . ILE A 1 112 ? 5.255 1.606 -6.104 1.00 80.12 112 ILE A CA 1
ATOM 854 C C . ILE A 1 112 ? 6.453 0.790 -6.602 1.00 80.12 112 ILE A C 1
ATOM 856 O O . ILE A 1 112 ? 7.109 1.153 -7.583 1.00 80.12 112 ILE A O 1
ATOM 860 N N . ALA A 1 113 ? 6.737 -0.335 -5.944 1.00 78.31 113 ALA A N 1
ATOM 861 C CA . ALA A 1 113 ? 7.830 -1.222 -6.316 1.00 78.31 113 ALA A CA 1
ATOM 862 C C . ALA A 1 113 ? 7.624 -1.835 -7.712 1.00 78.31 113 ALA A C 1
ATOM 864 O O . ALA A 1 113 ? 8.574 -1.920 -8.494 1.00 78.31 113 ALA A O 1
ATOM 865 N N . GLN A 1 114 ? 6.390 -2.221 -8.041 1.00 83.12 114 GLN A N 1
ATOM 866 C CA . GLN A 1 114 ? 6.032 -2.749 -9.354 1.00 83.12 114 GLN A CA 1
ATOM 867 C C . GLN A 1 114 ? 6.130 -1.684 -10.452 1.00 83.12 114 GLN A C 1
ATOM 869 O O . GLN A 1 114 ? 6.668 -1.963 -11.523 1.00 83.12 114 GLN A O 1
ATOM 874 N N . ALA A 1 115 ? 5.648 -0.469 -10.196 1.00 77.88 115 ALA A N 1
ATOM 875 C CA . ALA A 1 115 ? 5.749 0.648 -11.128 1.00 77.88 115 ALA A CA 1
ATOM 876 C C . ALA A 1 115 ? 7.212 0.998 -11.438 1.00 77.88 115 ALA A C 1
ATOM 878 O O . ALA A 1 115 ? 7.565 1.204 -12.599 1.00 77.88 115 ALA A O 1
ATOM 879 N N . ALA A 1 116 ? 8.085 0.987 -10.427 1.00 78.00 116 ALA A N 1
ATOM 880 C CA . ALA A 1 116 ? 9.519 1.179 -10.625 1.00 78.00 116 ALA A CA 1
ATOM 881 C C . ALA A 1 116 ? 10.132 0.088 -11.524 1.00 78.00 116 ALA A C 1
ATOM 883 O O . ALA A 1 116 ? 10.906 0.405 -12.428 1.00 78.00 116 ALA A O 1
ATOM 884 N N . ASP A 1 117 ? 9.753 -1.182 -11.333 1.00 83.06 117 ASP A N 1
ATOM 885 C CA . ASP A 1 117 ? 10.205 -2.276 -12.202 1.00 83.06 117 ASP A CA 1
ATOM 886 C C . ASP A 1 117 ? 9.706 -2.099 -13.646 1.00 83.06 117 ASP A C 1
ATOM 888 O O . ASP A 1 117 ? 10.467 -2.322 -14.587 1.00 83.06 117 ASP A O 1
ATOM 892 N N . LEU A 1 118 ? 8.450 -1.674 -13.832 1.00 82.31 118 LEU A N 1
ATOM 893 C CA . LEU A 1 118 ? 7.870 -1.411 -15.154 1.00 82.31 118 LEU A CA 1
ATOM 894 C C . LEU A 1 118 ? 8.600 -0.281 -15.883 1.00 82.31 118 LEU A C 1
ATOM 896 O O . LEU A 1 118 ? 8.910 -0.431 -17.061 1.00 82.31 118 LEU A O 1
ATOM 900 N N . ILE A 1 119 ? 8.926 0.811 -15.186 1.00 80.38 119 ILE A N 1
ATOM 901 C CA . ILE A 1 119 ? 9.696 1.930 -15.748 1.00 80.38 119 ILE A CA 1
ATOM 902 C C . ILE A 1 119 ? 11.087 1.471 -16.194 1.00 80.38 119 ILE A C 1
ATOM 904 O O . ILE A 1 119 ? 11.560 1.849 -17.269 1.00 80.38 119 ILE A O 1
ATOM 908 N N . MET A 1 120 ? 11.765 0.657 -15.384 1.00 83.12 120 MET A N 1
ATOM 909 C CA . MET A 1 120 ? 13.100 0.176 -15.736 1.00 83.12 120 MET A CA 1
ATOM 910 C C . MET A 1 120 ? 13.067 -0.818 -16.893 1.00 83.12 120 MET A C 1
ATOM 912 O O . MET A 1 120 ? 13.932 -0.769 -17.769 1.00 83.12 120 MET A O 1
ATOM 916 N N . ASP A 1 121 ? 12.065 -1.690 -16.925 1.00 84.12 121 ASP A N 1
ATOM 917 C CA . ASP A 1 121 ? 11.883 -2.652 -18.004 1.00 84.12 121 ASP A CA 1
ATOM 918 C C . ASP A 1 121 ? 11.492 -1.974 -19.325 1.00 84.12 121 ASP A C 1
ATOM 920 O O . ASP A 1 121 ? 12.075 -2.287 -20.364 1.00 84.12 121 ASP A O 1
ATOM 924 N N . SER A 1 122 ? 10.587 -0.988 -19.297 1.00 80.75 122 SER A N 1
ATOM 925 C CA . SER A 1 122 ? 10.233 -0.202 -20.485 1.00 80.75 122 SER A CA 1
ATOM 926 C C . SER A 1 122 ? 11.436 0.580 -21.004 1.00 80.75 122 SER A C 1
ATOM 928 O O . SER A 1 122 ? 11.707 0.564 -22.201 1.00 80.75 122 SER A O 1
ATOM 930 N N . THR A 1 123 ? 12.224 1.188 -20.112 1.00 81.44 123 THR A N 1
ATOM 931 C CA . THR A 1 123 ? 13.459 1.896 -20.478 1.00 81.44 123 THR A CA 1
ATOM 932 C C . THR A 1 123 ? 14.472 0.942 -21.109 1.00 81.44 123 THR A C 1
ATOM 934 O O . THR A 1 123 ? 15.068 1.257 -22.136 1.00 81.44 123 THR A O 1
ATOM 937 N N . ARG A 1 124 ? 14.641 -0.267 -20.560 1.00 83.31 124 ARG A N 1
ATOM 938 C CA . ARG A 1 124 ? 15.526 -1.283 -21.143 1.00 83.31 124 ARG A CA 1
ATOM 939 C C . ARG A 1 124 ? 15.060 -1.718 -22.532 1.00 83.31 124 ARG A C 1
ATOM 941 O O . ARG A 1 124 ? 15.880 -1.786 -23.447 1.00 83.31 124 ARG A O 1
ATOM 948 N N . ARG A 1 125 ? 13.763 -2.005 -22.688 1.00 81.75 125 ARG A N 1
ATOM 949 C CA . ARG A 1 125 ? 13.157 -2.395 -23.970 1.00 81.75 125 ARG A CA 1
ATOM 950 C C . ARG A 1 125 ? 13.304 -1.292 -25.011 1.00 81.75 125 ARG A C 1
ATOM 952 O O . ARG A 1 125 ? 13.745 -1.577 -26.118 1.00 81.75 125 ARG A O 1
ATOM 959 N N . TYR A 1 126 ? 13.046 -0.047 -24.628 1.00 81.81 126 TYR A N 1
ATOM 960 C CA . TYR A 1 126 ? 13.225 1.128 -25.476 1.00 81.81 126 TYR A CA 1
ATOM 961 C C . TYR A 1 126 ? 14.640 1.215 -26.066 1.00 81.81 126 TYR A C 1
ATOM 963 O O . TYR A 1 126 ? 14.809 1.355 -27.277 1.00 81.81 126 TYR A O 1
ATOM 971 N N . TYR A 1 127 ? 15.676 1.058 -25.240 1.00 79.44 127 TYR A N 1
ATOM 972 C CA . TYR A 1 127 ? 17.061 1.096 -25.718 1.00 79.44 127 TYR A CA 1
ATOM 973 C C . TYR A 1 127 ? 17.453 -0.121 -26.564 1.00 79.44 127 TYR A C 1
ATOM 975 O O . TYR A 1 127 ? 18.189 0.019 -27.538 1.00 79.44 127 TYR A O 1
ATOM 983 N N . ALA A 1 128 ? 16.950 -1.311 -26.227 1.00 81.00 128 ALA A N 1
ATOM 984 C CA . ALA A 1 128 ? 17.206 -2.513 -27.016 1.00 81.00 128 ALA A CA 1
ATOM 985 C C . ALA A 1 128 ? 16.572 -2.421 -28.415 1.00 81.00 128 ALA A C 1
ATOM 987 O O . ALA A 1 128 ? 17.229 -2.708 -29.413 1.00 81.00 128 ALA A O 1
ATOM 988 N N . LEU A 1 129 ? 15.314 -1.981 -28.489 1.00 79.25 129 LEU A N 1
ATOM 989 C CA . LEU A 1 129 ? 14.570 -1.861 -29.741 1.00 79.25 129 LEU A CA 1
ATOM 990 C C . LEU A 1 129 ? 15.059 -0.687 -30.591 1.00 79.25 129 LEU A C 1
ATOM 992 O O . LEU A 1 129 ? 15.190 -0.838 -31.802 1.00 79.25 129 LEU A O 1
ATOM 996 N N . SER A 1 130 ? 15.400 0.451 -29.980 1.00 73.38 130 SER A N 1
ATOM 997 C CA . SER A 1 130 ? 15.957 1.589 -30.726 1.00 73.38 130 SER A CA 1
ATOM 998 C C . SER A 1 130 ? 17.306 1.252 -31.369 1.00 73.38 130 SER A C 1
ATOM 1000 O O . SER A 1 130 ? 17.543 1.661 -32.501 1.00 73.38 130 SER A O 1
ATOM 1002 N N . HIS A 1 131 ? 18.152 0.429 -30.734 1.00 72.69 131 HIS A N 1
ATOM 1003 C CA . HIS A 1 131 ? 19.376 -0.073 -31.369 1.00 72.69 131 HIS A CA 1
ATOM 1004 C C . HIS A 1 131 ? 19.077 -0.927 -32.610 1.00 72.69 131 HIS A C 1
ATOM 1006 O O . HIS A 1 131 ? 19.744 -0.788 -33.633 1.00 72.69 131 HIS A O 1
ATOM 1012 N N . VAL A 1 132 ? 18.097 -1.833 -32.529 1.00 72.44 132 VAL A N 1
ATOM 1013 C CA . VAL A 1 132 ? 17.710 -2.684 -33.667 1.00 72.44 132 VAL A CA 1
ATOM 1014 C C . VAL A 1 132 ? 17.133 -1.834 -34.800 1.00 72.44 132 VAL A C 1
ATOM 1016 O O . VAL A 1 132 ? 17.531 -2.010 -35.947 1.00 72.44 132 VAL A O 1
ATOM 1019 N N . ALA A 1 133 ? 16.274 -0.865 -34.479 1.00 69.75 133 ALA A N 1
ATOM 1020 C CA . ALA A 1 133 ? 15.687 0.046 -35.457 1.00 69.75 133 ALA A CA 1
ATOM 1021 C C . ALA A 1 133 ? 16.731 0.957 -36.128 1.00 69.75 133 ALA A C 1
ATOM 1023 O O . ALA A 1 133 ? 16.630 1.218 -37.320 1.00 69.75 133 ALA A O 1
ATOM 1024 N N . MET A 1 134 ? 17.764 1.405 -35.403 1.00 67.00 134 MET A N 1
ATOM 1025 C CA . MET A 1 134 ? 18.860 2.192 -35.989 1.00 67.00 134 MET A CA 1
ATOM 1026 C C . MET A 1 134 ? 19.807 1.375 -36.876 1.00 67.00 134 MET A C 1
ATOM 1028 O O . MET A 1 134 ? 20.503 1.955 -37.708 1.00 67.00 134 MET A O 1
ATOM 1032 N N . ALA A 1 135 ? 19.854 0.051 -36.712 1.00 70.25 135 ALA A N 1
ATOM 1033 C CA . ALA A 1 135 ? 20.618 -0.829 -37.593 1.00 70.25 135 ALA A CA 1
ATOM 1034 C C . ALA A 1 135 ? 19.903 -1.087 -38.934 1.00 70.25 135 ALA A C 1
ATOM 1036 O O . ALA A 1 135 ? 20.560 -1.445 -39.912 1.00 70.25 135 ALA A O 1
ATOM 1037 N N . ASP A 1 136 ? 18.583 -0.886 -38.992 1.00 68.12 136 ASP A N 1
ATOM 1038 C CA . ASP A 1 136 ? 17.775 -1.033 -40.201 1.00 68.12 136 ASP A CA 1
ATOM 1039 C C . ASP A 1 136 ? 17.616 0.316 -40.930 1.00 68.12 136 ASP A C 1
ATOM 1041 O O . ASP A 1 136 ? 16.755 1.140 -40.616 1.00 68.12 136 ASP A O 1
ATOM 1045 N N . MET A 1 137 ? 18.482 0.560 -41.919 1.00 59.91 137 MET A N 1
ATOM 1046 C CA . MET A 1 137 ? 18.584 1.848 -42.621 1.00 59.91 137 MET A CA 1
ATOM 1047 C C . MET A 1 137 ? 17.333 2.244 -43.426 1.00 59.91 137 MET A C 1
ATOM 1049 O O . MET A 1 137 ? 17.220 3.410 -43.800 1.00 59.91 137 MET A O 1
ATOM 1053 N N . SER A 1 138 ? 16.404 1.329 -43.741 1.00 58.56 138 SER A N 1
ATOM 1054 C CA . SER A 1 138 ? 15.278 1.650 -44.638 1.00 58.56 138 SER A CA 1
ATOM 1055 C C . SER A 1 138 ? 14.020 2.160 -43.930 1.00 58.56 138 SER A C 1
ATOM 1057 O O . SER A 1 138 ? 13.111 2.644 -44.601 1.00 58.56 138 SER A O 1
ATOM 1059 N N . THR A 1 139 ? 13.934 2.044 -42.601 1.00 60.69 139 THR A N 1
ATOM 1060 C CA . THR A 1 139 ? 12.739 2.402 -41.802 1.00 60.69 139 THR A CA 1
ATOM 1061 C C . THR A 1 139 ? 13.075 3.175 -40.518 1.00 60.69 139 THR A C 1
ATOM 1063 O O . THR A 1 139 ? 12.234 3.335 -39.629 1.00 60.69 139 THR A O 1
ATOM 1066 N N . GLN A 1 140 ? 14.312 3.672 -40.438 1.00 62.31 140 GLN A N 1
ATOM 1067 C CA . GLN A 1 140 ? 14.959 4.185 -39.232 1.00 62.31 140 GLN A CA 1
ATOM 1068 C C . GLN A 1 140 ? 14.144 5.255 -38.485 1.00 62.31 140 GLN A C 1
ATOM 1070 O O . GLN A 1 140 ? 13.951 5.131 -37.276 1.00 62.31 140 GLN A O 1
ATOM 1075 N N . ASP A 1 141 ? 13.618 6.267 -39.180 1.00 61.81 141 ASP A N 1
ATOM 1076 C CA . ASP A 1 141 ? 12.925 7.382 -38.519 1.00 61.81 141 ASP A CA 1
ATOM 1077 C C . ASP A 1 141 ? 11.548 6.979 -37.967 1.00 61.81 141 ASP A C 1
ATOM 1079 O O . ASP A 1 141 ? 11.215 7.291 -36.823 1.00 61.81 141 ASP A O 1
ATOM 1083 N N . THR A 1 142 ? 10.756 6.224 -38.735 1.00 64.75 142 THR A N 1
ATOM 1084 C CA . THR A 1 142 ? 9.394 5.837 -38.330 1.00 64.75 142 THR A CA 1
ATOM 1085 C C . THR A 1 142 ? 9.404 4.826 -37.182 1.00 64.75 142 THR A C 1
ATOM 1087 O O . THR A 1 142 ? 8.623 4.951 -36.240 1.00 64.75 142 THR A O 1
ATOM 1090 N N . ASN A 1 143 ? 10.314 3.848 -37.210 1.00 74.69 143 ASN A N 1
ATOM 1091 C CA . ASN A 1 143 ? 10.378 2.816 -36.175 1.00 74.69 143 ASN A CA 1
ATOM 1092 C C . ASN A 1 143 ? 10.869 3.369 -34.830 1.00 74.69 143 ASN A C 1
ATOM 1094 O O . ASN A 1 143 ? 10.320 3.012 -33.786 1.00 74.69 143 ASN A O 1
ATOM 1098 N N . VAL A 1 144 ? 11.857 4.271 -34.830 1.00 74.00 144 VAL A N 1
ATOM 1099 C CA . VAL A 1 144 ? 12.375 4.878 -33.591 1.00 74.00 144 VAL A CA 1
ATOM 1100 C C . VAL A 1 144 ? 11.323 5.769 -32.925 1.00 74.00 144 VAL A C 1
ATOM 1102 O O . VAL A 1 144 ? 11.196 5.745 -31.699 1.00 74.00 144 VAL A O 1
ATOM 1105 N N . GLU A 1 145 ? 10.536 6.515 -33.702 1.00 79.06 145 GLU A N 1
ATOM 1106 C CA . GLU A 1 145 ? 9.474 7.367 -33.159 1.00 79.06 145 GLU A CA 1
ATOM 1107 C C . GLU A 1 145 ? 8.321 6.552 -32.550 1.00 79.06 145 GLU A C 1
ATOM 1109 O O . GLU A 1 145 ? 7.862 6.875 -31.453 1.00 79.06 145 GLU A O 1
ATOM 1114 N N . ILE A 1 146 ? 7.920 5.443 -33.185 1.00 82.81 146 ILE A N 1
ATOM 1115 C CA . ILE A 1 146 ? 6.923 4.512 -32.627 1.00 82.81 146 ILE A CA 1
ATOM 1116 C C . ILE A 1 146 ? 7.415 3.924 -31.297 1.00 82.81 146 ILE A C 1
ATOM 1118 O O . ILE A 1 146 ? 6.712 4.007 -30.290 1.00 82.81 146 ILE A O 1
ATOM 1122 N N . ILE A 1 147 ? 8.645 3.399 -31.267 1.00 81.12 147 ILE A N 1
ATOM 1123 C CA . ILE A 1 147 ? 9.256 2.807 -30.065 1.00 81.12 147 ILE A CA 1
ATOM 1124 C C . ILE A 1 147 ? 9.362 3.841 -28.930 1.00 81.12 147 ILE A C 1
ATOM 1126 O O . ILE A 1 147 ? 9.151 3.521 -27.757 1.00 81.12 147 ILE A O 1
ATOM 1130 N N . LYS A 1 148 ? 9.667 5.100 -29.263 1.00 84.75 148 LYS A N 1
ATOM 1131 C CA . LYS A 1 148 ? 9.714 6.207 -28.301 1.00 84.75 148 LYS A CA 1
ATOM 1132 C C . LYS A 1 148 ? 8.344 6.520 -27.721 1.00 84.75 148 LYS A C 1
ATOM 1134 O O . LYS A 1 148 ? 8.247 6.685 -26.507 1.00 84.75 148 LYS A O 1
ATOM 1139 N N . ASN A 1 149 ? 7.312 6.611 -28.553 1.00 86.00 149 ASN A N 1
ATOM 1140 C CA . ASN A 1 149 ? 5.958 6.899 -28.086 1.00 86.00 149 ASN A CA 1
ATOM 1141 C C . ASN A 1 149 ? 5.448 5.777 -27.171 1.00 86.00 149 ASN A C 1
ATOM 1143 O O . ASN A 1 149 ? 4.986 6.063 -26.071 1.00 86.00 149 ASN A O 1
ATOM 1147 N N . GLU A 1 150 ? 5.672 4.511 -27.539 1.00 86.19 150 GLU A N 1
ATOM 1148 C CA . GLU A 1 150 ? 5.325 3.361 -26.693 1.00 86.19 150 GLU A CA 1
ATOM 1149 C C . GLU A 1 150 ? 6.051 3.398 -25.336 1.00 86.19 150 GLU A C 1
ATOM 1151 O O . GLU A 1 150 ? 5.456 3.142 -24.284 1.00 86.19 150 GLU A O 1
ATOM 1156 N N . TRP A 1 151 ? 7.335 3.772 -25.326 1.00 88.56 151 TRP A N 1
ATOM 1157 C CA . TRP A 1 151 ? 8.081 3.967 -24.083 1.00 88.56 151 TRP A CA 1
ATOM 1158 C C . TRP A 1 151 ? 7.513 5.104 -23.230 1.00 88.56 151 TRP A C 1
ATOM 1160 O O . TRP A 1 151 ? 7.342 4.920 -22.023 1.00 88.56 151 TRP A O 1
ATOM 1170 N N . VAL A 1 152 ? 7.216 6.265 -23.827 1.00 87.38 152 VAL A N 1
ATOM 1171 C CA . VAL A 1 152 ? 6.638 7.418 -23.117 1.00 87.38 152 VAL A CA 1
ATOM 1172 C C . VAL A 1 152 ? 5.290 7.055 -22.502 1.00 87.38 152 VAL A C 1
ATOM 1174 O O . VAL A 1 152 ? 5.047 7.409 -21.344 1.00 87.38 152 VAL A O 1
ATOM 1177 N N . ASP A 1 153 ? 4.448 6.328 -23.231 1.00 86.38 153 ASP A N 1
ATOM 1178 C CA . ASP A 1 153 ? 3.137 5.887 -22.760 1.00 86.38 153 ASP A CA 1
ATOM 1179 C C . ASP A 1 153 ? 3.279 4.890 -21.606 1.00 86.38 153 ASP A C 1
ATOM 1181 O O . ASP A 1 153 ? 2.710 5.093 -20.530 1.00 86.38 153 ASP A O 1
ATOM 1185 N N . SER A 1 154 ? 4.126 3.867 -21.771 1.00 83.31 154 SER A N 1
ATOM 1186 C CA . SER A 1 154 ? 4.402 2.879 -20.723 1.00 83.31 154 SER A CA 1
ATOM 1187 C C . SER A 1 154 ? 4.996 3.519 -19.465 1.00 83.31 154 SER A C 1
ATOM 1189 O O . SER A 1 154 ? 4.595 3.186 -18.346 1.00 83.31 154 SER A O 1
ATOM 1191 N N . TYR A 1 155 ? 5.924 4.466 -19.632 1.00 85.25 155 TYR A N 1
ATOM 1192 C CA . TYR A 1 155 ? 6.494 5.230 -18.529 1.00 85.25 155 TYR A CA 1
ATOM 1193 C C . TYR A 1 155 ? 5.412 6.050 -17.821 1.00 85.25 155 TYR A C 1
ATOM 1195 O O . TYR A 1 155 ? 5.333 6.036 -16.594 1.00 85.25 155 TYR A O 1
ATOM 1203 N N . SER A 1 156 ? 4.594 6.787 -18.576 1.00 85.44 156 SER A N 1
ATOM 1204 C CA . SER A 1 156 ? 3.586 7.693 -18.018 1.00 85.44 156 SER A CA 1
ATOM 1205 C C . SER A 1 156 ? 2.518 6.932 -17.243 1.00 85.44 156 SER A C 1
ATOM 1207 O O . SER A 1 156 ? 2.133 7.366 -16.158 1.00 85.44 156 SER A O 1
ATOM 1209 N N . GLU A 1 157 ? 2.105 5.768 -17.741 1.00 86.88 157 GLU A N 1
ATOM 1210 C CA . GLU A 1 157 ? 1.169 4.897 -17.038 1.00 86.88 157 GLU A CA 1
ATOM 1211 C C . GLU A 1 157 ? 1.766 4.345 -15.740 1.00 86.88 157 GLU A C 1
ATOM 1213 O O . GLU A 1 157 ? 1.153 4.450 -14.676 1.00 86.88 157 GLU A O 1
ATOM 1218 N N . ALA A 1 158 ? 2.999 3.835 -15.783 1.00 79.50 158 ALA A N 1
ATOM 1219 C CA . ALA A 1 158 ? 3.672 3.352 -14.582 1.00 79.50 158 ALA A CA 1
ATOM 1220 C C . ALA A 1 158 ? 3.876 4.476 -13.550 1.00 79.50 158 ALA A C 1
ATOM 1222 O O . ALA A 1 158 ? 3.654 4.278 -12.357 1.00 79.50 158 ALA A O 1
ATOM 1223 N N . PHE A 1 159 ? 4.226 5.684 -13.996 1.00 83.06 159 PHE A N 1
ATOM 1224 C CA . PHE A 1 159 ? 4.388 6.846 -13.124 1.00 83.06 159 PHE A CA 1
ATOM 1225 C C . PHE A 1 159 ? 3.054 7.326 -12.529 1.00 83.06 159 PHE A C 1
ATOM 1227 O O . PHE A 1 159 ? 3.006 7.769 -11.382 1.00 83.06 159 PHE A O 1
ATOM 1234 N N . ARG A 1 160 ? 1.945 7.192 -13.266 1.00 82.25 160 ARG A N 1
ATOM 1235 C CA . ARG A 1 160 ? 0.594 7.447 -12.750 1.00 82.25 160 ARG A CA 1
ATOM 1236 C C . ARG A 1 160 ? 0.248 6.488 -11.613 1.00 82.25 160 ARG A C 1
ATOM 1238 O O . ARG A 1 160 ? -0.164 6.950 -10.552 1.00 82.25 160 ARG A O 1
ATOM 1245 N N . VAL A 1 161 ? 0.462 5.184 -11.808 1.00 80.00 161 VAL A N 1
ATOM 1246 C CA . VAL A 1 161 ? 0.256 4.160 -10.766 1.00 80.00 161 VAL A CA 1
ATOM 1247 C C . VAL A 1 161 ? 1.128 4.447 -9.544 1.00 80.00 161 VAL A C 1
ATOM 1249 O O . VAL A 1 161 ? 0.638 4.417 -8.418 1.00 80.00 161 VAL A O 1
ATOM 1252 N N . PHE A 1 162 ? 2.394 4.805 -9.766 1.00 84.25 162 PHE A N 1
ATOM 1253 C CA . PHE A 1 162 ? 3.324 5.190 -8.707 1.00 84.25 162 PHE A CA 1
ATOM 1254 C C . PHE A 1 162 ? 2.794 6.366 -7.872 1.00 84.25 162 PHE A C 1
ATOM 1256 O O . PHE A 1 162 ? 2.749 6.289 -6.645 1.00 84.25 162 PHE A O 1
ATOM 1263 N N . ASN A 1 163 ? 2.372 7.452 -8.528 1.00 79.12 163 ASN A N 1
ATOM 1264 C CA . ASN A 1 163 ? 1.877 8.649 -7.846 1.00 79.12 163 ASN A CA 1
ATOM 1265 C C . ASN A 1 163 ? 0.571 8.392 -7.095 1.00 79.12 163 ASN A C 1
ATOM 1267 O O . ASN A 1 163 ? 0.403 8.894 -5.988 1.00 79.12 163 ASN A O 1
ATOM 1271 N N . LEU A 1 164 ? -0.338 7.601 -7.671 1.00 80.12 164 LEU A N 1
ATOM 1272 C CA . LEU A 1 164 ? -1.575 7.208 -6.997 1.00 80.12 164 LEU A CA 1
ATOM 1273 C C . LEU A 1 164 ? -1.279 6.398 -5.734 1.00 80.12 164 LEU A C 1
ATOM 1275 O O . LEU A 1 164 ? -1.827 6.700 -4.680 1.00 80.12 164 LEU A O 1
ATOM 1279 N N . ALA A 1 165 ? -0.365 5.433 -5.817 1.00 78.00 165 ALA A N 1
ATOM 1280 C CA . ALA A 1 165 ? 0.045 4.642 -4.665 1.00 78.00 165 ALA A CA 1
ATOM 1281 C C . ALA A 1 165 ? 0.739 5.499 -3.590 1.00 78.00 165 ALA A C 1
ATOM 1283 O O . ALA A 1 165 ? 0.500 5.315 -2.400 1.00 78.00 165 ALA A O 1
ATOM 1284 N N . MET A 1 166 ? 1.528 6.503 -3.981 1.00 77.44 166 MET A N 1
ATOM 1285 C CA . MET A 1 166 ? 2.140 7.440 -3.034 1.00 77.44 166 MET A CA 1
ATOM 1286 C C . MET A 1 166 ? 1.129 8.204 -2.166 1.00 77.44 166 MET A C 1
ATOM 1288 O O . MET A 1 166 ? 1.455 8.533 -1.027 1.00 77.44 166 MET A O 1
ATOM 1292 N N . LEU A 1 167 ? -0.076 8.486 -2.673 1.00 80.38 167 LEU A N 1
ATOM 1293 C CA . LEU A 1 167 ? -1.125 9.178 -1.908 1.00 80.38 167 LEU A CA 1
ATOM 1294 C C . LEU A 1 167 ? -1.691 8.324 -0.766 1.00 80.38 167 LEU A C 1
ATOM 1296 O O . LEU A 1 167 ? -2.282 8.867 0.162 1.00 80.38 167 LEU A O 1
ATOM 1300 N N . SER A 1 168 ? -1.510 7.006 -0.837 1.00 82.69 168 SER A N 1
ATOM 1301 C CA . SER A 1 168 ? -1.960 6.045 0.173 1.00 82.69 168 SER A CA 1
ATOM 1302 C C . SER A 1 168 ? -0.893 5.735 1.228 1.00 82.69 168 SER A C 1
ATOM 1304 O O . SER A 1 168 ? -1.113 4.886 2.088 1.00 82.69 168 SER A O 1
ATOM 1306 N N . LEU A 1 169 ? 0.268 6.396 1.171 1.00 81.62 169 LEU A N 1
ATOM 1307 C CA . LEU A 1 169 ? 1.317 6.243 2.174 1.00 81.62 169 LEU A CA 1
ATOM 1308 C C . LEU A 1 169 ? 1.059 7.160 3.371 1.00 81.62 169 LEU A C 1
ATOM 1310 O O . LEU A 1 169 ? 0.873 8.366 3.212 1.00 81.62 169 LEU A O 1
ATOM 1314 N N . GLU A 1 170 ? 1.135 6.601 4.576 1.00 84.19 170 GLU A N 1
ATOM 1315 C CA . GLU A 1 170 ? 0.945 7.343 5.830 1.00 84.19 170 GLU A CA 1
ATOM 1316 C C . GLU A 1 170 ? 2.252 7.460 6.631 1.00 84.19 170 GLU A C 1
ATOM 1318 O O . GLU A 1 170 ? 2.458 8.418 7.381 1.00 84.19 170 GLU A O 1
ATOM 1323 N N . THR A 1 171 ? 3.176 6.512 6.465 1.00 86.06 171 THR A N 1
ATOM 1324 C CA . THR A 1 171 ? 4.411 6.441 7.240 1.00 86.06 171 THR A CA 1
ATOM 1325 C C . THR A 1 171 ? 5.502 7.325 6.636 1.00 86.06 171 THR A C 1
ATOM 1327 O O . THR A 1 171 ? 5.979 7.098 5.524 1.00 86.06 171 THR A O 1
ATOM 1330 N N . GLU A 1 172 ? 6.007 8.288 7.414 1.00 81.88 172 GLU A N 1
ATOM 1331 C CA . GLU A 1 172 ? 6.997 9.277 6.954 1.00 81.88 172 GLU A CA 1
ATOM 1332 C C . GLU A 1 172 ? 8.268 8.652 6.343 1.00 81.88 172 GLU A C 1
ATOM 1334 O O . GLU A 1 172 ? 8.777 9.119 5.321 1.00 81.88 172 GLU A O 1
ATOM 1339 N N . SER A 1 173 ? 8.797 7.580 6.941 1.00 82.56 173 SER A N 1
ATOM 1340 C CA . SER A 1 173 ? 9.996 6.901 6.432 1.00 82.56 173 SER A CA 1
ATOM 1341 C C . SER A 1 173 ? 9.759 6.237 5.070 1.00 82.56 173 SER A C 1
ATOM 1343 O O . SER A 1 173 ? 10.651 6.257 4.217 1.00 82.56 173 SER A O 1
ATOM 1345 N N . VAL A 1 174 ? 8.555 5.702 4.848 1.00 81.88 174 VAL A N 1
ATOM 1346 C CA . VAL A 1 174 ? 8.115 5.077 3.593 1.00 81.88 174 VAL A CA 1
ATOM 1347 C C . VAL A 1 174 ? 7.864 6.148 2.530 1.00 81.88 174 VAL A C 1
ATOM 1349 O O . VAL A 1 174 ? 8.352 6.018 1.405 1.00 81.88 174 VAL A O 1
ATOM 1352 N N . ILE A 1 175 ? 7.217 7.258 2.900 1.00 78.31 175 ILE A N 1
ATOM 1353 C CA . ILE A 1 175 ? 7.026 8.434 2.036 1.00 78.31 175 ILE A CA 1
ATOM 1354 C C . ILE A 1 175 ? 8.380 8.969 1.558 1.00 78.31 175 ILE A C 1
ATOM 1356 O O . ILE A 1 175 ? 8.604 9.134 0.360 1.00 78.31 175 ILE A O 1
ATOM 1360 N N . ARG A 1 176 ? 9.333 9.178 2.474 1.00 78.50 176 ARG A N 1
ATOM 1361 C CA . ARG A 1 176 ? 10.673 9.687 2.143 1.00 78.50 176 ARG A CA 1
ATOM 1362 C C . ARG A 1 176 ? 11.436 8.747 1.209 1.00 78.50 176 ARG A C 1
ATOM 1364 O O . ARG A 1 176 ? 12.110 9.205 0.287 1.00 78.50 176 ARG A O 1
ATOM 1371 N N . ALA A 1 177 ? 11.351 7.437 1.443 1.00 77.75 177 ALA A N 1
ATOM 1372 C CA . ALA A 1 177 ? 11.961 6.448 0.560 1.00 77.75 177 ALA A CA 1
ATOM 1373 C C . ALA A 1 177 ? 11.326 6.468 -0.842 1.00 77.75 177 ALA A C 1
ATOM 1375 O O . ALA A 1 177 ? 12.055 6.415 -1.833 1.00 77.75 177 ALA A O 1
ATOM 1376 N N . SER A 1 178 ? 10.003 6.624 -0.915 1.00 75.06 178 SER A N 1
ATOM 1377 C CA . SER A 1 178 ? 9.254 6.721 -2.172 1.00 75.06 178 SER A CA 1
ATOM 1378 C C . SER A 1 178 ? 9.617 7.983 -2.956 1.00 75.06 178 SER A C 1
ATOM 1380 O O . SER A 1 178 ? 9.950 7.874 -4.127 1.00 75.06 178 SER A O 1
ATOM 1382 N N . ILE A 1 179 ? 9.705 9.151 -2.307 1.00 81.06 179 ILE A N 1
ATOM 1383 C CA . ILE A 1 179 ? 10.132 10.416 -2.941 1.00 81.06 179 ILE A CA 1
ATOM 1384 C C . ILE A 1 179 ? 11.537 10.303 -3.549 1.00 81.06 179 ILE A C 1
ATOM 1386 O O . ILE A 1 179 ? 11.783 10.771 -4.664 1.00 81.06 179 ILE A O 1
ATOM 1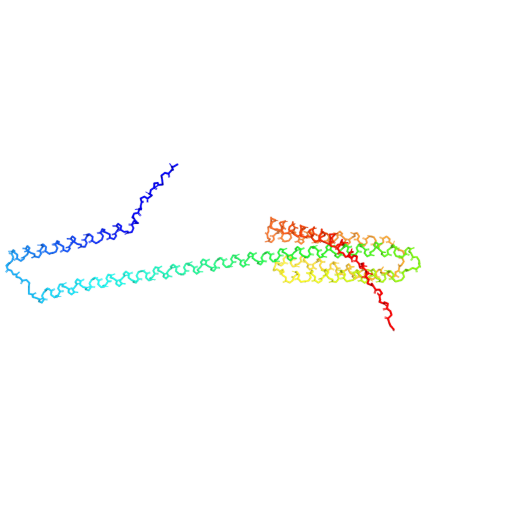390 N N . ASN A 1 180 ? 12.476 9.671 -2.834 1.00 79.94 180 ASN A N 1
ATOM 1391 C CA . ASN A 1 180 ? 13.826 9.454 -3.357 1.00 79.94 180 ASN A CA 1
ATOM 1392 C C . ASN A 1 180 ? 13.800 8.581 -4.618 1.00 79.94 180 ASN A C 1
ATOM 1394 O O . ASN A 1 180 ? 14.519 8.864 -5.577 1.00 79.94 180 ASN A O 1
ATOM 1398 N N . LEU A 1 181 ? 12.963 7.540 -4.619 1.00 78.75 181 LEU A N 1
ATOM 1399 C CA . LEU A 1 181 ? 12.761 6.675 -5.774 1.00 78.75 181 LEU A CA 1
ATOM 1400 C C . LEU A 1 181 ? 12.146 7.452 -6.949 1.00 78.75 181 LEU A C 1
ATOM 1402 O O . LEU A 1 181 ? 12.703 7.393 -8.043 1.00 78.75 181 LEU A O 1
ATOM 1406 N N . THR A 1 182 ? 11.100 8.256 -6.724 1.00 83.62 182 THR A N 1
ATOM 1407 C CA . THR A 1 182 ? 10.498 9.134 -7.748 1.00 83.62 182 THR A CA 1
ATOM 1408 C C . THR A 1 182 ? 11.533 10.057 -8.372 1.00 83.62 182 THR A C 1
ATOM 1410 O O . THR A 1 182 ? 11.648 10.128 -9.590 1.00 83.62 182 THR A O 1
ATOM 1413 N N . THR A 1 183 ? 12.345 10.710 -7.539 1.00 84.00 183 THR A N 1
ATOM 1414 C CA . THR A 1 183 ? 13.370 11.659 -7.992 1.00 84.00 183 THR A CA 1
ATOM 1415 C C . THR A 1 183 ? 14.373 10.994 -8.936 1.00 84.00 183 THR A C 1
ATOM 1417 O O . THR A 1 183 ? 14.810 11.593 -9.919 1.00 84.00 183 THR A O 1
ATOM 1420 N N . VAL A 1 184 ? 14.766 9.749 -8.651 1.00 82.38 184 VAL A N 1
ATOM 1421 C CA . VAL A 1 184 ? 15.660 8.996 -9.540 1.00 82.38 184 VAL A CA 1
ATOM 1422 C C . VAL A 1 184 ? 14.938 8.571 -10.813 1.00 82.38 184 VAL A C 1
ATOM 1424 O O . VAL A 1 184 ? 15.498 8.739 -11.894 1.00 82.38 184 VAL A O 1
ATOM 1427 N N . LEU A 1 185 ? 13.696 8.091 -10.726 1.00 81.81 185 LEU A N 1
ATOM 1428 C CA . LEU A 1 185 ? 12.915 7.705 -11.904 1.00 81.81 185 LEU A CA 1
ATOM 1429 C C . LEU A 1 185 ? 12.683 8.892 -12.852 1.00 81.81 185 LEU A C 1
ATOM 1431 O O . LEU A 1 185 ? 12.778 8.725 -14.068 1.00 81.81 185 LEU A O 1
ATOM 1435 N N . GLU A 1 186 ? 12.444 10.095 -12.330 1.00 86.81 186 GLU A N 1
ATOM 1436 C CA . GLU A 1 186 ? 12.319 11.321 -13.129 1.00 86.81 186 GLU A CA 1
ATOM 1437 C C . GLU A 1 186 ? 13.633 11.694 -13.820 1.00 86.81 186 GLU A C 1
ATOM 1439 O O . GLU A 1 186 ? 13.637 12.023 -15.006 1.00 86.81 186 GLU A O 1
ATOM 1444 N N . LYS A 1 187 ? 14.770 11.575 -13.121 1.00 86.25 187 LYS A N 1
ATOM 1445 C CA . LYS A 1 187 ? 16.094 11.751 -13.741 1.00 86.25 187 LYS A CA 1
ATOM 1446 C C . LYS A 1 187 ? 16.335 10.729 -14.847 1.00 86.25 187 LYS A C 1
ATOM 1448 O O . LYS A 1 187 ? 16.920 11.078 -15.872 1.00 86.25 187 LYS A O 1
ATOM 1453 N N . VAL A 1 188 ? 15.886 9.486 -14.654 1.00 83.44 188 VAL A N 1
ATOM 1454 C CA . VAL A 1 188 ? 15.960 8.443 -15.683 1.00 83.44 188 VAL A CA 1
ATOM 1455 C C . VAL A 1 188 ? 15.141 8.849 -16.902 1.00 83.44 188 VAL A C 1
ATOM 1457 O O . VAL A 1 188 ? 15.678 8.806 -18.002 1.00 83.44 188 VAL A O 1
ATOM 1460 N N . LYS A 1 189 ? 13.901 9.319 -16.721 1.00 86.38 189 LYS A N 1
ATOM 1461 C CA . LYS A 1 189 ? 13.055 9.827 -17.814 1.00 86.38 189 LYS A CA 1
ATOM 1462 C C . LYS A 1 189 ? 13.711 10.976 -18.563 1.00 86.38 189 LYS A C 1
ATOM 1464 O O . LYS A 1 189 ? 13.808 10.931 -19.785 1.00 86.38 189 LYS A O 1
ATOM 1469 N N . ASP A 1 190 ? 14.156 11.997 -17.837 1.00 86.62 190 ASP A N 1
ATOM 1470 C CA . ASP A 1 190 ? 14.745 13.202 -18.419 1.00 86.62 190 ASP A CA 1
ATOM 1471 C C . ASP A 1 190 ? 15.988 12.848 -19.242 1.00 86.62 190 ASP A C 1
ATOM 1473 O O . ASP A 1 190 ? 16.089 13.194 -20.421 1.00 86.62 190 ASP A O 1
ATOM 1477 N N . LYS A 1 191 ? 16.893 12.049 -18.671 1.00 83.75 191 LYS A N 1
ATOM 1478 C CA . LYS A 1 191 ? 18.112 11.617 -19.357 1.00 83.75 191 LYS A CA 1
ATOM 1479 C C . LYS A 1 191 ? 17.829 10.649 -20.509 1.00 83.75 191 LYS A C 1
ATOM 1481 O O . LYS A 1 191 ? 18.455 10.777 -21.561 1.00 83.75 191 LYS A O 1
ATOM 1486 N N . ALA A 1 192 ? 16.863 9.743 -20.353 1.00 81.00 192 ALA A N 1
ATOM 1487 C CA . ALA A 1 192 ? 16.436 8.852 -21.425 1.00 81.00 192 ALA A CA 1
ATOM 1488 C C . ALA A 1 192 ? 15.830 9.624 -22.597 1.00 81.00 192 ALA A C 1
ATOM 1490 O O . ALA A 1 192 ? 16.150 9.316 -23.736 1.00 81.00 192 ALA A O 1
ATOM 1491 N N . SER A 1 193 ? 15.050 10.675 -22.320 1.00 80.88 193 SER A N 1
ATOM 1492 C CA . SER A 1 193 ? 14.432 11.533 -23.336 1.00 80.88 193 SER A CA 1
ATOM 1493 C C . SER A 1 193 ? 15.432 12.403 -24.111 1.00 80.88 193 SER A C 1
ATOM 1495 O O . SER A 1 193 ? 15.215 12.698 -25.286 1.00 80.88 193 SER A O 1
ATOM 1497 N N . LYS A 1 194 ? 16.546 12.792 -23.476 1.00 80.44 194 LYS A N 1
ATOM 1498 C CA . LYS A 1 194 ? 17.579 13.664 -24.063 1.00 80.44 194 LYS A CA 1
ATOM 1499 C C . LYS A 1 194 ? 18.604 12.911 -24.909 1.00 80.44 194 LYS A C 1
ATOM 1501 O O . LYS A 1 194 ? 19.054 13.433 -25.921 1.00 80.44 194 LYS A O 1
ATOM 1506 N N . ASN A 1 195 ? 18.944 11.679 -24.536 1.00 72.12 195 ASN A N 1
ATOM 1507 C CA . ASN A 1 195 ? 19.966 10.875 -25.223 1.00 72.12 195 ASN A CA 1
ATOM 1508 C C . ASN A 1 195 ? 19.479 10.224 -26.536 1.00 72.12 195 ASN A C 1
ATOM 1510 O O . ASN A 1 195 ? 20.166 9.374 -27.091 1.00 72.12 195 ASN A O 1
ATOM 1514 N N . ILE A 1 196 ? 18.296 10.602 -27.027 1.00 59.56 196 ILE A N 1
ATOM 1515 C CA . ILE A 1 196 ? 17.592 9.956 -28.148 1.00 59.56 196 ILE A CA 1
ATOM 1516 C C . ILE A 1 196 ? 18.195 10.308 -29.520 1.00 59.56 196 ILE A C 1
ATOM 1518 O O . ILE A 1 196 ? 17.952 9.600 -30.489 1.00 59.56 196 ILE A O 1
ATOM 1522 N N . VAL A 1 197 ? 18.973 11.389 -29.633 1.00 53.81 197 VAL A N 1
ATOM 1523 C CA . VAL A 1 197 ? 19.109 12.095 -30.924 1.00 53.81 197 VAL A CA 1
ATOM 1524 C C . VAL A 1 197 ? 20.504 12.018 -31.567 1.00 53.81 197 VAL A C 1
ATOM 1526 O O . VAL A 1 197 ? 20.683 12.521 -32.669 1.00 53.81 197 VAL A O 1
ATOM 1529 N N . SER A 1 198 ? 21.516 11.383 -30.969 1.00 49.91 198 SER A N 1
ATOM 1530 C CA . SER A 1 198 ? 22.876 11.502 -31.528 1.00 49.91 198 SER A CA 1
ATOM 1531 C C . SER A 1 198 ? 23.741 10.248 -31.415 1.00 49.91 198 SER A C 1
ATOM 1533 O O . SER A 1 198 ? 24.569 10.138 -30.512 1.00 49.91 198 SER A O 1
ATOM 1535 N N . GLY A 1 199 ? 23.621 9.368 -32.413 1.00 53.78 199 GLY A N 1
ATOM 1536 C CA . GLY A 1 199 ? 24.686 8.441 -32.807 1.00 53.78 199 GLY A CA 1
ATOM 1537 C C . GLY A 1 199 ? 24.556 6.992 -32.318 1.00 53.78 199 GLY A C 1
ATOM 1538 O O . GLY A 1 199 ? 23.602 6.652 -31.620 1.00 53.78 199 GLY A O 1
ATOM 1539 N N . PRO A 1 200 ? 25.508 6.118 -32.717 1.00 55.25 200 PRO A N 1
ATOM 1540 C CA . PRO A 1 200 ? 25.539 4.721 -32.289 1.00 55.25 200 PRO A CA 1
ATOM 1541 C C . PRO A 1 200 ? 25.548 4.639 -30.763 1.00 55.25 200 PRO A C 1
ATOM 1543 O O . PRO A 1 200 ? 26.135 5.504 -30.112 1.00 55.25 200 PRO A O 1
ATOM 1546 N N . VAL A 1 201 ? 24.913 3.600 -30.207 1.00 60.62 201 VAL A N 1
ATOM 1547 C CA . VAL A 1 201 ? 24.828 3.368 -28.758 1.00 60.62 201 VAL A CA 1
ATOM 1548 C C . VAL A 1 201 ? 26.227 3.432 -28.159 1.00 60.62 201 VAL A C 1
ATOM 1550 O O . VAL A 1 201 ? 27.018 2.495 -28.271 1.00 60.62 201 VAL A O 1
ATOM 1553 N N . SER A 1 202 ? 26.551 4.575 -27.557 1.00 64.19 202 SER A N 1
ATOM 1554 C CA . SER A 1 202 ? 27.838 4.750 -26.911 1.00 64.19 202 SER A CA 1
ATOM 1555 C C . SER A 1 202 ? 27.847 3.907 -25.641 1.00 64.19 202 SER A C 1
ATOM 1557 O O . SER A 1 202 ? 26.803 3.632 -25.034 1.00 64.19 202 SER A O 1
ATOM 1559 N N . SER A 1 203 ? 29.040 3.522 -25.192 1.00 69.56 203 SER A N 1
ATOM 1560 C CA . SER A 1 203 ? 29.242 2.917 -23.872 1.00 69.56 203 SER A CA 1
ATOM 1561 C C . SER A 1 203 ? 28.540 3.697 -22.752 1.00 69.56 203 SER A C 1
ATOM 1563 O O . SER A 1 203 ? 28.159 3.114 -21.739 1.00 69.56 203 SER A O 1
ATOM 1565 N N . ASP A 1 204 ? 28.309 4.998 -22.942 1.00 73.88 204 ASP A N 1
ATOM 1566 C CA . ASP A 1 204 ? 27.683 5.882 -21.963 1.00 73.88 204 ASP A CA 1
ATOM 1567 C C . ASP A 1 204 ? 26.197 5.582 -21.752 1.00 73.88 204 ASP A C 1
ATOM 1569 O O . ASP A 1 204 ? 25.712 5.717 -20.628 1.00 73.88 204 ASP A O 1
ATOM 1573 N N . ILE A 1 205 ? 25.476 5.133 -22.787 1.00 73.62 205 ILE A N 1
ATOM 1574 C CA . ILE A 1 205 ? 24.057 4.760 -22.679 1.00 73.62 205 ILE A CA 1
ATOM 1575 C C . ILE A 1 205 ? 23.917 3.448 -21.903 1.00 73.62 205 ILE A C 1
ATOM 1577 O O . ILE A 1 205 ? 23.134 3.370 -20.956 1.00 73.62 205 ILE A O 1
ATOM 1581 N N . THR A 1 206 ? 24.720 2.435 -22.234 1.00 75.94 206 THR A N 1
ATOM 1582 C CA . THR A 1 206 ? 24.726 1.150 -21.515 1.00 75.94 206 THR A CA 1
ATOM 1583 C C . THR A 1 206 ? 25.134 1.329 -20.052 1.00 75.94 206 THR A C 1
ATOM 1585 O O . THR A 1 206 ? 24.497 0.770 -19.153 1.00 75.94 206 THR A O 1
ATOM 1588 N N . ASN A 1 207 ? 26.150 2.159 -19.793 1.00 81.44 207 ASN A N 1
ATOM 1589 C CA . ASN A 1 207 ? 26.569 2.515 -18.439 1.00 81.44 207 ASN A CA 1
ATOM 1590 C C . ASN A 1 207 ? 25.469 3.276 -17.693 1.00 81.44 207 ASN A C 1
ATOM 1592 O O . ASN A 1 207 ? 25.215 2.993 -16.525 1.00 81.44 207 ASN A O 1
ATOM 1596 N N . PHE A 1 208 ? 24.780 4.206 -18.358 1.00 83.44 208 PHE A N 1
ATOM 1597 C CA . PHE A 1 208 ? 23.645 4.917 -17.778 1.00 83.44 208 PHE A CA 1
ATOM 1598 C C . PHE A 1 208 ? 22.527 3.957 -17.362 1.00 83.44 208 PHE A C 1
ATOM 1600 O O . PHE A 1 208 ? 22.143 3.978 -16.197 1.00 83.44 208 PHE A O 1
ATOM 1607 N N . ILE A 1 209 ? 22.063 3.079 -18.256 1.00 80.44 209 ILE A N 1
ATOM 1608 C CA . ILE A 1 209 ? 20.993 2.115 -17.951 1.00 80.44 209 ILE A CA 1
ATOM 1609 C C . ILE A 1 209 ? 21.406 1.212 -16.789 1.00 80.44 209 ILE A C 1
ATOM 1611 O O . ILE A 1 20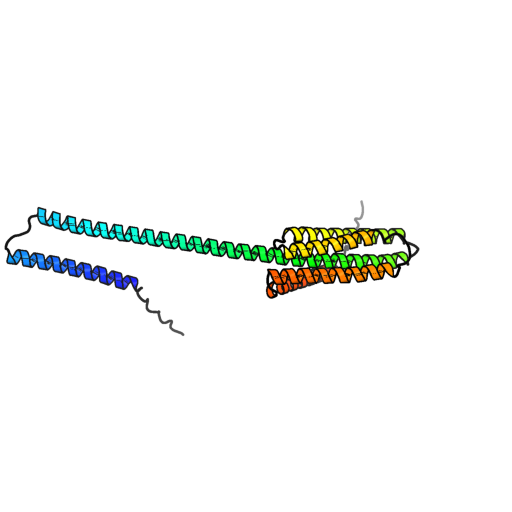9 ? 20.642 1.037 -15.843 1.00 80.44 209 ILE A O 1
ATOM 1615 N N . THR A 1 210 ? 22.623 0.669 -16.828 1.00 83.19 210 THR A N 1
ATOM 1616 C CA . THR A 1 210 ? 23.132 -0.231 -15.782 1.00 83.19 210 THR A CA 1
ATOM 1617 C C . THR A 1 210 ? 23.196 0.472 -14.425 1.00 83.19 210 THR A C 1
ATOM 1619 O O . THR A 1 210 ? 22.729 -0.071 -13.421 1.00 83.19 210 THR A O 1
ATOM 1622 N N . ASN A 1 211 ? 23.700 1.709 -14.395 1.00 86.25 211 ASN A N 1
ATOM 1623 C CA . ASN A 1 211 ? 23.760 2.513 -13.177 1.00 86.25 211 ASN A CA 1
ATOM 1624 C C . ASN A 1 211 ? 22.360 2.860 -12.660 1.00 86.25 211 ASN A C 1
ATOM 1626 O O . ASN A 1 211 ? 22.113 2.734 -11.464 1.00 86.25 211 ASN A O 1
ATOM 1630 N N . SER A 1 212 ? 21.427 3.222 -13.543 1.00 83.56 212 SER A N 1
ATOM 1631 C CA . SER A 1 212 ? 20.043 3.522 -13.173 1.00 83.56 212 SER A CA 1
ATOM 1632 C C . SER A 1 212 ? 19.297 2.299 -12.642 1.00 83.56 212 SER A C 1
ATOM 1634 O O . SER A 1 212 ? 18.596 2.417 -11.643 1.00 83.56 212 SER A O 1
ATOM 1636 N N . ILE A 1 213 ? 19.489 1.112 -13.233 1.00 81.56 213 ILE A N 1
ATOM 1637 C CA . ILE A 1 213 ? 18.939 -0.152 -12.709 1.00 81.56 213 ILE A CA 1
ATOM 1638 C C . ILE A 1 213 ? 19.477 -0.421 -11.305 1.00 81.56 213 ILE A C 1
ATOM 1640 O O . ILE A 1 213 ? 18.709 -0.752 -10.401 1.00 81.56 213 ILE A O 1
ATOM 1644 N N . SER A 1 214 ? 20.786 -0.258 -11.111 1.00 85.50 214 SER A N 1
ATOM 1645 C CA . SER A 1 214 ? 21.417 -0.451 -9.806 1.00 85.50 214 SER A CA 1
ATOM 1646 C C . SER A 1 214 ? 20.873 0.533 -8.763 1.00 85.50 214 SER A C 1
ATOM 1648 O O . SER A 1 214 ? 20.449 0.122 -7.683 1.00 85.50 214 SER A O 1
ATOM 1650 N N . GLU A 1 215 ? 20.799 1.823 -9.099 1.00 86.31 215 GLU A N 1
ATOM 1651 C CA . GLU A 1 215 ? 20.311 2.870 -8.198 1.00 86.31 215 GLU A CA 1
ATOM 1652 C C . GLU A 1 215 ? 18.835 2.668 -7.826 1.00 86.31 215 GLU A C 1
ATOM 1654 O O . GLU A 1 215 ? 18.486 2.695 -6.642 1.00 86.31 215 GLU A O 1
ATOM 1659 N N . VAL A 1 216 ? 17.979 2.373 -8.811 1.00 81.50 216 VAL A N 1
ATOM 1660 C CA . VAL A 1 216 ? 16.559 2.060 -8.590 1.00 81.50 216 VAL A CA 1
ATOM 1661 C C . VAL A 1 216 ? 16.399 0.804 -7.733 1.00 81.50 216 VAL A C 1
ATOM 1663 O O . VAL A 1 216 ? 15.603 0.811 -6.795 1.00 81.50 216 VAL A O 1
ATOM 1666 N N . SER A 1 217 ? 17.194 -0.243 -7.966 1.00 82.62 217 SER A N 1
ATOM 1667 C CA . SER A 1 217 ? 17.173 -1.470 -7.155 1.00 82.62 217 SER A CA 1
ATOM 1668 C C . SER A 1 217 ? 17.562 -1.213 -5.692 1.00 82.62 217 SER A C 1
ATOM 1670 O O . SER A 1 217 ? 16.898 -1.688 -4.759 1.00 82.62 217 SER A O 1
ATOM 1672 N N . VAL A 1 218 ? 18.591 -0.392 -5.457 1.00 87.12 218 VAL A N 1
ATOM 1673 C CA . VAL A 1 218 ? 19.000 0.017 -4.105 1.00 87.12 218 VAL A CA 1
ATOM 1674 C C . VAL A 1 218 ? 17.899 0.828 -3.419 1.00 87.12 218 VAL A C 1
ATOM 1676 O O . VAL A 1 218 ? 17.607 0.591 -2.244 1.00 87.12 218 VAL A O 1
ATOM 1679 N N . LEU A 1 219 ? 17.271 1.771 -4.124 1.00 83.75 219 LEU A N 1
ATOM 1680 C CA . LEU A 1 219 ? 16.195 2.598 -3.572 1.00 83.75 219 LEU A CA 1
ATOM 1681 C C . LEU A 1 219 ? 14.924 1.795 -3.294 1.00 83.75 219 LEU A C 1
ATOM 1683 O O . LEU A 1 219 ? 14.353 1.940 -2.214 1.00 83.75 219 LEU A O 1
ATOM 1687 N N . LYS A 1 220 ? 14.547 0.873 -4.182 1.00 86.25 220 LYS A N 1
ATOM 1688 C CA . LYS A 1 220 ? 13.478 -0.105 -3.944 1.00 86.25 220 LYS A CA 1
ATOM 1689 C C . LYS A 1 220 ? 13.770 -0.940 -2.700 1.00 86.25 220 LYS A C 1
ATOM 1691 O O . LYS A 1 220 ? 12.920 -1.077 -1.829 1.00 86.25 220 LYS A O 1
ATOM 1696 N N . THR A 1 221 ? 15.001 -1.426 -2.544 1.00 85.88 221 THR A N 1
ATOM 1697 C CA . THR A 1 221 ? 15.402 -2.168 -1.339 1.00 85.88 221 THR A CA 1
ATOM 1698 C C . THR A 1 221 ? 15.285 -1.307 -0.076 1.00 85.88 221 THR A C 1
ATOM 1700 O O . THR A 1 221 ? 14.841 -1.794 0.963 1.00 85.88 221 THR A O 1
ATOM 1703 N N . LYS A 1 222 ? 15.653 -0.020 -0.137 1.00 83.81 222 LYS A N 1
ATOM 1704 C CA . LYS A 1 222 ? 15.475 0.917 0.987 1.00 83.81 222 LYS A CA 1
ATOM 1705 C C . LYS A 1 222 ? 13.999 1.151 1.311 1.00 83.81 222 LYS A C 1
ATOM 1707 O O . LYS A 1 222 ? 13.663 1.164 2.491 1.00 83.81 222 LYS A O 1
ATOM 1712 N N . LEU A 1 223 ? 13.140 1.282 0.300 1.00 81.62 223 LEU A N 1
ATOM 1713 C CA . LEU A 1 223 ? 11.690 1.388 0.467 1.00 81.62 223 LEU A CA 1
ATOM 1714 C C . LEU A 1 223 ? 11.120 0.151 1.171 1.00 81.62 223 LEU A C 1
ATOM 1716 O O . LEU A 1 223 ? 10.431 0.283 2.182 1.00 81.62 223 LEU A O 1
ATOM 1720 N N . LEU A 1 224 ? 11.474 -1.048 0.706 1.00 85.44 224 LEU A N 1
ATOM 1721 C CA . LEU A 1 224 ? 11.026 -2.301 1.321 1.00 85.44 224 LEU A CA 1
ATOM 1722 C C . LEU A 1 224 ? 11.533 -2.439 2.763 1.00 85.44 224 LEU A C 1
ATOM 1724 O O . LEU A 1 224 ? 10.779 -2.828 3.649 1.00 85.44 224 LEU A O 1
ATOM 1728 N N . ARG A 1 225 ? 12.782 -2.047 3.046 1.00 84.75 225 ARG A N 1
ATOM 1729 C CA . ARG A 1 225 ? 13.309 -2.029 4.423 1.00 84.75 225 ARG A CA 1
ATOM 1730 C C . ARG A 1 225 ? 12.594 -1.020 5.319 1.00 84.75 225 ARG A C 1
ATOM 1732 O O . ARG A 1 225 ? 12.315 -1.353 6.465 1.00 84.75 225 ARG A O 1
ATOM 1739 N N . ALA A 1 226 ? 12.307 0.185 4.826 1.00 79.38 226 ALA A N 1
ATOM 1740 C CA . ALA A 1 226 ? 11.558 1.193 5.580 1.00 79.38 226 ALA A CA 1
ATOM 1741 C C . ALA A 1 226 ? 10.146 0.690 5.912 1.00 79.38 226 ALA A C 1
ATOM 1743 O O . ALA A 1 226 ? 9.694 0.815 7.047 1.00 79.38 226 ALA A O 1
ATOM 1744 N N . THR A 1 227 ? 9.510 0.029 4.947 1.00 82.19 227 THR A N 1
ATOM 1745 C CA . THR A 1 227 ? 8.189 -0.590 5.098 1.00 82.19 227 THR A CA 1
ATOM 1746 C C . THR A 1 227 ? 8.226 -1.742 6.102 1.00 82.19 227 THR A C 1
ATOM 1748 O O . THR A 1 227 ? 7.402 -1.795 7.008 1.00 82.19 227 THR A O 1
ATOM 1751 N N . ASN A 1 228 ? 9.241 -2.608 6.032 1.00 85.06 228 ASN A N 1
ATOM 1752 C CA . ASN A 1 228 ? 9.458 -3.678 7.009 1.00 85.06 228 ASN A CA 1
ATOM 1753 C C . ASN A 1 228 ? 9.725 -3.154 8.422 1.00 85.06 228 ASN A C 1
ATOM 1755 O O . ASN A 1 228 ? 9.283 -3.763 9.392 1.00 85.06 228 ASN A O 1
ATOM 1759 N N . ALA A 1 229 ? 10.436 -2.035 8.562 1.00 82.56 229 ALA A N 1
ATOM 1760 C CA . ALA A 1 229 ? 10.659 -1.407 9.860 1.00 82.56 229 ALA A CA 1
ATOM 1761 C C . ALA A 1 229 ? 9.367 -0.803 10.441 1.00 82.56 229 ALA A C 1
ATOM 1763 O O . ALA A 1 229 ? 9.176 -0.836 11.654 1.00 82.56 229 ALA A O 1
ATOM 1764 N N . ALA A 1 230 ? 8.483 -0.279 9.588 1.00 78.25 230 ALA A N 1
ATOM 1765 C CA . ALA A 1 230 ? 7.208 0.309 9.992 1.00 78.25 230 ALA A CA 1
ATOM 1766 C C . ALA A 1 230 ? 6.139 -0.746 10.323 1.00 78.25 230 ALA A C 1
ATOM 1768 O O . ALA A 1 230 ? 5.403 -0.608 11.300 1.00 78.25 230 ALA A O 1
ATOM 1769 N N . HIS A 1 231 ? 6.085 -1.820 9.531 1.00 78.31 231 HIS A N 1
ATOM 1770 C CA . HIS A 1 231 ? 4.983 -2.783 9.527 1.00 78.31 231 HIS A CA 1
ATOM 1771 C C . HIS A 1 231 ? 5.393 -4.213 9.876 1.00 78.31 231 HIS A C 1
ATOM 1773 O O . HIS A 1 231 ? 4.527 -5.066 9.979 1.00 78.31 231 HIS A O 1
ATOM 1779 N N . GLY A 1 232 ? 6.668 -4.527 10.091 1.00 77.56 232 GLY A N 1
ATOM 1780 C CA . GLY A 1 232 ? 7.132 -5.896 10.345 1.00 77.56 232 GLY A CA 1
ATOM 1781 C C . GLY A 1 232 ? 7.222 -6.764 9.078 1.00 77.56 232 GLY A C 1
ATOM 1782 O O . GLY A 1 232 ? 6.413 -6.653 8.159 1.00 77.56 232 GLY A O 1
ATOM 1783 N N . SER A 1 233 ? 8.219 -7.654 9.035 1.00 69.00 233 SER A N 1
ATOM 1784 C CA . SER A 1 233 ? 8.645 -8.341 7.802 1.00 69.00 233 SER A CA 1
ATOM 1785 C C . SER A 1 233 ? 7.628 -9.324 7.217 1.00 69.00 233 SER A C 1
ATOM 1787 O O . SER A 1 233 ? 7.448 -9.381 6.008 1.00 69.00 233 SER A O 1
ATOM 1789 N N . THR A 1 234 ? 6.906 -10.062 8.061 1.00 71.69 234 THR A N 1
ATOM 1790 C CA . THR A 1 234 ? 6.010 -11.144 7.614 1.00 71.69 234 THR A CA 1
ATOM 1791 C C . THR A 1 234 ? 4.808 -10.662 6.809 1.00 71.69 234 THR A C 1
ATOM 1793 O O . THR A 1 234 ? 4.224 -11.434 6.056 1.00 71.69 234 THR A O 1
ATOM 1796 N N . THR A 1 235 ? 4.400 -9.401 6.975 1.00 68.62 235 THR A N 1
ATOM 1797 C CA . THR A 1 235 ? 3.216 -8.868 6.282 1.00 68.62 235 THR A CA 1
ATOM 1798 C C . THR A 1 235 ? 3.569 -8.356 4.889 1.00 68.62 235 THR A C 1
ATOM 1800 O O . THR A 1 235 ? 2.796 -8.565 3.962 1.00 68.62 235 THR A O 1
ATOM 1803 N N . LEU A 1 236 ? 4.749 -7.748 4.727 1.00 69.50 236 LEU A N 1
ATOM 1804 C CA . LEU A 1 236 ? 5.218 -7.270 3.427 1.00 69.50 236 LEU A CA 1
ATOM 1805 C C . LEU A 1 236 ? 5.523 -8.431 2.479 1.00 69.50 236 LEU A C 1
ATOM 1807 O O . LEU A 1 236 ? 5.110 -8.389 1.326 1.00 69.50 236 LEU A O 1
ATOM 1811 N N . ASP A 1 237 ? 6.188 -9.479 2.973 1.00 73.25 237 ASP A N 1
ATOM 1812 C CA . ASP A 1 237 ? 6.535 -10.644 2.152 1.00 73.25 237 ASP A CA 1
ATOM 1813 C C . ASP A 1 237 ? 5.276 -11.316 1.573 1.00 73.25 237 ASP A C 1
ATOM 1815 O O . ASP A 1 237 ? 5.246 -11.641 0.388 1.00 73.25 237 ASP A O 1
ATOM 1819 N N . ARG A 1 238 ? 4.196 -11.415 2.365 1.00 74.25 238 ARG A N 1
ATOM 1820 C CA . ARG A 1 238 ? 2.902 -11.955 1.910 1.00 74.25 238 ARG A CA 1
ATOM 1821 C C . ARG A 1 238 ? 2.271 -11.113 0.799 1.00 74.25 238 ARG A C 1
ATOM 1823 O O . ARG A 1 238 ? 1.786 -11.666 -0.179 1.00 74.25 238 ARG A O 1
ATOM 1830 N N . VAL A 1 239 ? 2.277 -9.787 0.943 1.00 70.81 239 VAL A N 1
ATOM 1831 C CA . VAL A 1 239 ? 1.705 -8.874 -0.066 1.00 70.81 239 VAL A CA 1
ATOM 1832 C C . VAL A 1 239 ? 2.515 -8.920 -1.364 1.00 70.81 239 VAL A C 1
ATOM 1834 O O . VAL A 1 239 ? 1.949 -8.947 -2.455 1.00 70.81 239 VAL A O 1
ATOM 1837 N N . LEU A 1 240 ? 3.846 -8.992 -1.265 1.00 72.94 240 LEU A N 1
ATOM 1838 C CA . LEU A 1 240 ? 4.712 -9.144 -2.434 1.00 72.94 240 LEU A CA 1
ATOM 1839 C C . LEU A 1 240 ? 4.465 -10.470 -3.165 1.00 72.94 240 LEU A C 1
ATOM 1841 O O . LEU A 1 240 ? 4.434 -10.482 -4.396 1.00 72.94 240 LEU A O 1
ATOM 1845 N N . GLU A 1 241 ? 4.269 -11.563 -2.427 1.00 79.44 241 GLU A N 1
ATOM 1846 C CA . GLU A 1 241 ? 3.946 -12.877 -2.991 1.00 79.44 241 GLU A CA 1
ATOM 1847 C C . GLU A 1 241 ? 2.566 -12.881 -3.674 1.00 79.44 241 GLU A C 1
ATOM 1849 O O . GLU A 1 241 ? 2.435 -13.364 -4.802 1.00 79.44 241 GLU A O 1
ATOM 1854 N N . GLU A 1 242 ? 1.548 -12.279 -3.047 1.00 77.06 242 GLU A N 1
ATOM 1855 C CA . GLU A 1 242 ? 0.199 -12.152 -3.619 1.00 77.06 242 GLU A CA 1
ATOM 1856 C C . GLU A 1 242 ? 0.213 -11.368 -4.942 1.00 77.06 242 GLU A C 1
ATOM 1858 O O . GLU A 1 242 ? -0.331 -11.845 -5.941 1.00 77.06 242 GLU A O 1
ATOM 1863 N N . MET A 1 243 ? 0.914 -10.232 -5.006 1.00 73.50 243 MET A N 1
ATOM 1864 C CA . MET A 1 243 ? 1.043 -9.482 -6.260 1.00 73.50 243 MET A CA 1
ATOM 1865 C C . MET A 1 243 ? 1.839 -10.229 -7.338 1.00 73.50 243 MET A C 1
ATOM 1867 O O . MET A 1 243 ? 1.528 -10.123 -8.527 1.00 73.50 243 MET A O 1
ATOM 1871 N N . GLN A 1 244 ? 2.897 -10.960 -6.963 1.00 78.50 244 GLN A N 1
ATOM 1872 C CA . GLN A 1 244 ? 3.648 -11.774 -7.924 1.00 78.50 244 GLN A CA 1
ATOM 1873 C C . GLN A 1 244 ? 2.743 -12.832 -8.553 1.00 78.50 244 GLN A C 1
ATOM 1875 O O . GLN A 1 244 ? 2.730 -12.977 -9.777 1.00 78.50 244 GLN A O 1
ATOM 1880 N N . LYS A 1 245 ? 1.928 -13.495 -7.730 1.00 82.38 245 LYS A N 1
ATOM 1881 C CA . LYS A 1 245 ? 0.944 -14.474 -8.183 1.00 82.38 245 LYS A CA 1
ATOM 1882 C C . LYS A 1 245 ? -0.118 -13.850 -9.090 1.00 82.38 245 LYS A C 1
ATOM 1884 O O . LYS A 1 245 ? -0.416 -14.410 -10.142 1.00 82.38 245 LYS A O 1
ATOM 1889 N N . GLU A 1 246 ? -0.661 -12.682 -8.744 1.00 74.25 246 GLU A N 1
ATOM 1890 C CA . GLU A 1 246 ? -1.596 -11.963 -9.623 1.00 74.25 246 GLU A CA 1
ATOM 1891 C C . GLU A 1 246 ? -0.969 -11.623 -10.976 1.00 74.25 246 GLU A C 1
ATOM 1893 O O . GLU A 1 246 ? -1.602 -11.801 -12.016 1.00 74.25 246 GLU A O 1
ATOM 1898 N N . LYS A 1 247 ? 0.294 -11.191 -10.989 1.00 74.44 247 LYS A N 1
ATOM 1899 C CA . LYS A 1 247 ? 1.018 -10.893 -12.227 1.00 74.44 247 LYS A CA 1
ATOM 1900 C C . LYS A 1 247 ? 1.216 -12.137 -13.094 1.00 74.44 247 LYS A C 1
ATOM 1902 O O . LYS A 1 247 ? 1.116 -12.049 -14.318 1.00 74.44 247 LYS A O 1
ATOM 1907 N N . GLU A 1 248 ? 1.505 -13.287 -12.491 1.00 79.50 248 GLU A N 1
ATOM 1908 C CA . GLU A 1 248 ? 1.589 -14.564 -13.208 1.00 79.50 248 GLU A CA 1
ATOM 1909 C C . GLU A 1 248 ? 0.241 -14.963 -13.811 1.00 79.50 248 GLU A C 1
ATOM 1911 O O . GLU A 1 248 ? 0.189 -15.347 -14.980 1.00 79.50 248 GLU A O 1
ATOM 1916 N N . ILE A 1 249 ? -0.850 -14.782 -13.062 1.00 80.12 249 ILE A N 1
ATOM 1917 C CA . ILE A 1 249 ? -2.211 -15.025 -13.550 1.00 80.12 249 ILE A CA 1
ATOM 1918 C C . ILE A 1 249 ? -2.536 -14.087 -14.716 1.00 80.12 249 ILE A C 1
ATOM 1920 O O . ILE A 1 249 ? -2.970 -14.556 -15.762 1.00 80.12 249 ILE A O 1
ATOM 1924 N N . GLN A 1 250 ? -2.273 -12.783 -14.597 1.00 73.12 250 GLN A N 1
ATOM 1925 C CA . GLN A 1 250 ? -2.513 -11.818 -15.678 1.00 73.12 250 GLN A CA 1
ATOM 1926 C C . GLN A 1 250 ? -1.730 -12.167 -16.948 1.00 73.12 250 GLN A C 1
ATOM 1928 O O . GLN A 1 250 ? -2.275 -12.088 -18.049 1.00 73.12 250 GLN A O 1
ATOM 1933 N N . ARG A 1 251 ? -0.472 -12.605 -16.808 1.00 75.50 251 ARG A N 1
ATOM 1934 C CA . ARG A 1 251 ? 0.344 -13.080 -17.936 1.00 75.50 251 ARG A CA 1
ATOM 1935 C C . ARG A 1 251 ? -0.226 -14.349 -18.564 1.00 75.50 251 ARG A C 1
ATOM 1937 O O . ARG A 1 251 ? -0.274 -14.434 -19.786 1.00 75.50 251 ARG A O 1
ATOM 1944 N N . ALA A 1 252 ? -0.671 -15.310 -17.756 1.00 76.88 252 ALA A N 1
ATOM 1945 C CA . ALA A 1 252 ? -1.301 -16.535 -18.245 1.00 76.88 252 ALA A CA 1
ATOM 1946 C C . ALA A 1 252 ? -2.628 -16.245 -18.971 1.00 76.88 252 ALA A C 1
ATOM 1948 O O . ALA A 1 252 ? -2.901 -16.824 -20.023 1.00 76.88 252 ALA A O 1
ATOM 1949 N N . THR A 1 253 ? -3.421 -15.301 -18.464 1.00 75.50 253 THR A N 1
ATOM 1950 C CA . THR A 1 253 ? -4.665 -14.845 -19.096 1.00 75.50 253 THR A CA 1
ATOM 1951 C C . THR A 1 253 ? -4.397 -14.104 -20.409 1.00 75.50 253 THR A C 1
ATOM 1953 O O . THR A 1 253 ? -5.051 -14.385 -21.406 1.00 75.50 253 THR A O 1
ATOM 1956 N N . GLN A 1 254 ? -3.397 -13.217 -20.471 1.00 72.50 254 GLN A N 1
ATOM 1957 C CA . GLN A 1 254 ? -3.002 -12.571 -21.734 1.00 72.50 254 GLN A CA 1
ATOM 1958 C C . GLN A 1 254 ? -2.454 -13.574 -22.759 1.00 72.50 254 GLN A C 1
ATOM 1960 O O . GLN A 1 254 ? -2.766 -13.471 -23.942 1.00 72.50 254 GLN A O 1
ATOM 1965 N N . ALA A 1 255 ? -1.674 -14.564 -22.318 1.00 73.56 255 ALA A N 1
ATOM 1966 C CA . ALA A 1 255 ? -1.136 -15.602 -23.195 1.00 73.56 255 ALA A CA 1
ATOM 1967 C C . ALA A 1 255 ? -2.220 -16.555 -23.732 1.00 73.56 255 ALA A C 1
ATOM 1969 O O . ALA A 1 255 ? -2.095 -17.047 -24.849 1.00 73.56 255 ALA A O 1
ATOM 1970 N N . SER A 1 256 ? -3.287 -16.801 -22.963 1.00 77.25 256 SER A N 1
ATOM 1971 C CA . SER A 1 256 ? -4.428 -17.631 -23.386 1.00 77.25 256 SER A CA 1
ATOM 1972 C C . SER A 1 256 ? -5.478 -16.861 -24.198 1.00 77.25 256 SER A C 1
ATOM 1974 O O . SER A 1 256 ? -6.128 -17.452 -25.056 1.00 77.25 256 SER A O 1
ATOM 1976 N N . GLY A 1 257 ? -5.604 -15.545 -23.996 1.00 53.97 257 GLY A N 1
ATOM 1977 C CA . GLY A 1 257 ? -6.505 -14.672 -24.758 1.00 53.97 257 GLY A CA 1
ATOM 1978 C C . GLY A 1 257 ? -6.085 -14.418 -26.212 1.00 53.97 257 GLY A C 1
ATOM 1979 O O . GLY A 1 257 ? -6.916 -14.032 -27.023 1.00 53.97 257 GLY A O 1
ATOM 1980 N N . LEU A 1 258 ? -4.831 -14.697 -26.581 1.00 51.38 258 LEU A N 1
ATOM 1981 C CA . LEU A 1 258 ? -4.326 -14.591 -27.961 1.00 51.38 258 LEU A CA 1
ATOM 1982 C C . LEU A 1 258 ? -4.725 -15.774 -28.874 1.00 51.38 258 LEU A C 1
ATOM 1984 O O . LEU A 1 258 ? -4.207 -15.888 -29.982 1.00 51.38 258 LEU A O 1
ATOM 1988 N N . GLY A 1 259 ? -5.634 -16.655 -28.433 1.00 48.53 259 GLY A N 1
ATOM 1989 C CA . GLY A 1 259 ? -6.044 -17.860 -29.167 1.00 48.53 259 GLY A CA 1
ATOM 1990 C C . GLY A 1 259 ? -7.512 -17.948 -29.607 1.00 48.53 259 GLY 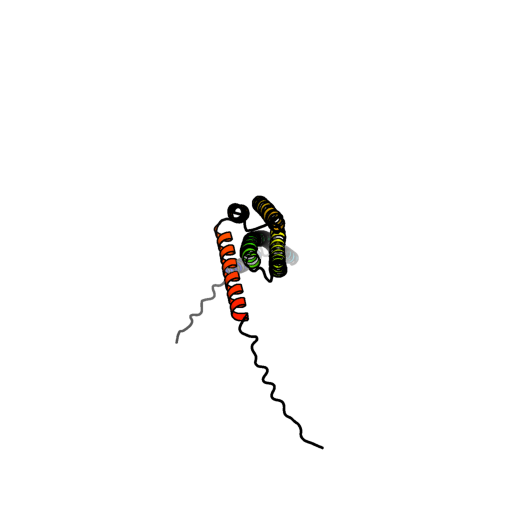A C 1
ATOM 1991 O O . GLY A 1 259 ? -7.892 -19.005 -30.100 1.00 48.53 259 GLY A O 1
ATOM 1992 N N . SER A 1 260 ? -8.348 -16.914 -29.425 1.00 45.16 260 SER A N 1
ATOM 1993 C CA . SER A 1 260 ? -9.815 -17.043 -29.583 1.00 45.16 260 SER A CA 1
ATOM 1994 C C . SER A 1 260 ? -10.482 -16.139 -30.634 1.00 45.16 260 SER A C 1
ATOM 1996 O O . SER A 1 260 ? -11.706 -16.116 -30.680 1.00 45.16 260 SER A O 1
ATOM 1998 N N . ASP A 1 261 ? -9.736 -15.461 -31.511 1.00 49.88 261 ASP A N 1
ATOM 1999 C CA . ASP A 1 261 ? -10.329 -14.630 -32.581 1.00 49.88 261 ASP A CA 1
ATOM 2000 C C . ASP A 1 261 ? -10.015 -15.167 -33.992 1.00 49.88 261 ASP A C 1
ATOM 2002 O O . ASP A 1 261 ? -9.727 -14.418 -34.925 1.00 49.88 261 ASP A O 1
ATOM 2006 N N . GLN A 1 262 ? -10.072 -16.490 -34.171 1.00 44.53 262 GLN A N 1
ATOM 2007 C CA . GLN A 1 262 ? -10.093 -17.116 -35.499 1.00 44.53 262 GLN A CA 1
ATOM 2008 C C . GLN A 1 262 ? -11.360 -17.964 -35.685 1.00 44.53 262 GLN A C 1
ATOM 2010 O O . GLN A 1 262 ? -11.309 -19.134 -36.053 1.00 44.53 262 GLN A O 1
ATOM 2015 N N . GLU A 1 263 ? -12.526 -17.366 -35.424 1.00 44.81 263 GLU A N 1
ATOM 2016 C CA . GLU A 1 263 ? -13.802 -17.928 -35.866 1.00 44.81 263 GLU A CA 1
ATOM 2017 C C . GLU A 1 263 ? -14.017 -17.573 -37.348 1.00 44.81 263 GLU A C 1
ATOM 2019 O O . GLU A 1 263 ? -14.423 -16.475 -37.724 1.00 44.81 263 GLU A O 1
ATOM 2024 N N . THR A 1 264 ? -13.621 -18.528 -38.190 1.00 48.06 264 THR A N 1
ATOM 2025 C CA . THR A 1 264 ? -14.078 -18.791 -39.561 1.00 48.06 264 THR A CA 1
ATOM 2026 C C . THR A 1 264 ? -15.355 -18.055 -39.972 1.00 48.06 264 THR A C 1
ATOM 2028 O O . THR A 1 264 ? -16.465 -18.474 -39.651 1.00 48.06 264 THR A O 1
ATOM 2031 N N . THR A 1 265 ? -15.203 -17.019 -40.796 1.00 46.00 265 THR A N 1
ATOM 2032 C CA . THR A 1 265 ? -16.270 -16.548 -41.686 1.00 46.00 265 THR A CA 1
ATOM 2033 C C . THR A 1 265 ? -16.294 -17.441 -42.926 1.00 46.00 265 THR A C 1
ATOM 2035 O O . THR A 1 265 ? -15.686 -17.140 -43.949 1.00 46.00 265 THR A O 1
ATOM 2038 N N . ASP A 1 266 ? -16.987 -18.574 -42.812 1.00 48.66 266 ASP A N 1
ATOM 2039 C CA . ASP A 1 266 ? -17.454 -19.350 -43.963 1.00 48.66 266 ASP A CA 1
ATOM 2040 C C . ASP A 1 266 ? -18.755 -18.707 -44.470 1.00 48.66 266 ASP A C 1
ATOM 2042 O O . ASP A 1 266 ? -19.853 -18.982 -43.985 1.00 48.66 266 ASP A O 1
ATOM 2046 N N . VAL A 1 267 ? -18.626 -17.752 -45.395 1.00 53.53 267 VAL A N 1
ATOM 2047 C CA . VAL A 1 267 ? -19.775 -17.150 -46.084 1.00 53.53 267 VAL A CA 1
ATOM 2048 C C . VAL A 1 267 ? -20.125 -18.030 -47.279 1.00 53.53 267 VAL A C 1
ATOM 2050 O O . VAL A 1 267 ? -19.719 -17.783 -48.412 1.00 53.53 267 VAL A O 1
ATOM 2053 N N . THR A 1 268 ? -20.926 -19.058 -47.012 1.00 52.66 268 THR A N 1
ATOM 2054 C CA . THR A 1 268 ? -21.790 -19.677 -48.018 1.00 52.66 268 THR A CA 1
ATOM 2055 C C . THR A 1 268 ? -23.097 -18.887 -48.071 1.00 52.66 268 THR A C 1
ATOM 2057 O O . THR A 1 268 ? -23.892 -18.948 -47.136 1.00 52.66 268 THR A O 1
ATOM 2060 N N . THR A 1 269 ? -23.367 -18.144 -49.148 1.00 51.06 269 THR A N 1
ATOM 2061 C CA . THR A 1 269 ? -24.742 -17.715 -49.472 1.00 51.06 269 THR A CA 1
ATOM 2062 C C . THR A 1 269 ? -24.931 -17.590 -50.985 1.00 51.06 269 THR A C 1
ATOM 2064 O O . THR A 1 269 ? -24.532 -16.619 -51.619 1.00 51.06 269 THR A O 1
ATOM 2067 N N . GLU A 1 270 ? -25.478 -18.679 -51.520 1.00 45.19 270 GLU A N 1
ATOM 2068 C CA . GLU A 1 270 ? -26.491 -18.830 -52.572 1.00 45.19 270 GLU A CA 1
ATOM 2069 C C . GLU A 1 270 ? -26.751 -17.680 -53.565 1.00 45.19 270 GLU A C 1
ATOM 2071 O O . GLU A 1 270 ? -27.168 -16.574 -53.227 1.00 45.19 270 GLU A O 1
ATOM 2076 N N . ALA A 1 271 ? -26.629 -18.034 -54.846 1.00 49.84 271 ALA A N 1
ATOM 2077 C CA . ALA A 1 271 ? -27.222 -17.322 -55.971 1.00 49.84 271 ALA A CA 1
ATOM 2078 C C . ALA A 1 271 ? -28.756 -17.483 -55.999 1.00 49.84 271 ALA A C 1
ATOM 2080 O O . ALA A 1 271 ? -29.246 -18.567 -55.680 1.00 49.84 271 ALA A O 1
ATOM 2081 N N . PRO A 1 272 ? -29.507 -16.508 -56.545 1.00 57.09 272 PRO A N 1
ATOM 2082 C CA . PRO A 1 272 ? -30.825 -16.779 -57.092 1.00 57.09 272 PRO A CA 1
ATOM 2083 C C . PRO A 1 272 ? -30.869 -16.584 -58.611 1.00 57.09 272 PRO A C 1
ATOM 2085 O O . PRO A 1 272 ? -30.416 -15.591 -59.183 1.00 57.09 272 PRO A O 1
ATOM 2088 N N . THR A 1 273 ? -31.453 -17.588 -59.251 1.00 56.59 273 THR A N 1
ATOM 2089 C CA . THR A 1 273 ? -31.813 -17.676 -60.662 1.00 56.59 273 THR A CA 1
ATOM 2090 C C . THR A 1 273 ? -33.065 -16.830 -60.957 1.00 56.59 273 THR A C 1
ATOM 2092 O O . THR A 1 273 ? -34.049 -16.919 -60.232 1.00 56.59 273 THR A O 1
ATOM 2095 N N . THR A 1 274 ? -33.009 -16.069 -62.058 1.00 60.59 274 THR A N 1
ATOM 2096 C CA . THR A 1 274 ? -34.088 -15.662 -62.998 1.00 60.59 274 THR A CA 1
ATOM 2097 C C . THR A 1 274 ? -35.443 -15.138 -62.500 1.00 60.59 274 THR A C 1
ATOM 2099 O O . THR A 1 274 ? -36.242 -15.867 -61.919 1.00 60.59 274 THR A O 1
ATOM 2102 N N . THR A 1 275 ? -35.825 -13.963 -63.011 1.00 59.00 275 THR A N 1
ATOM 2103 C CA . THR A 1 275 ? -36.889 -13.833 -64.036 1.00 59.00 275 THR A CA 1
ATOM 2104 C C . THR A 1 275 ? -36.651 -12.601 -64.899 1.00 59.00 275 THR A C 1
ATOM 2106 O O . THR A 1 275 ? -36.065 -11.630 -64.374 1.00 59.00 275 THR A O 1
#